Protein AF-0000000068240615 (afdb_homodimer)

Structure (mmCIF, N/CA/C/O backbone):
data_AF-0000000068240615-model_v1
#
loop_
_entity.id
_entity.type
_entity.pdbx_description
1 polymer 'Peptide chain release factor 1'
#
loop_
_atom_site.group_PDB
_atom_site.id
_atom_site.type_symbol
_atom_site.label_atom_id
_atom_site.label_alt_id
_atom_site.label_comp_id
_atom_site.label_asym_id
_atom_site.label_entity_id
_atom_site.label_seq_id
_atom_site.pdbx_PDB_ins_code
_atom_site.Cartn_x
_atom_site.Cartn_y
_atom_site.Cartn_z
_atom_site.occupancy
_atom_site.B_iso_or_equiv
_atom_site.auth_seq_id
_atom_site.auth_comp_id
_atom_site.auth_asym_id
_atom_site.auth_atom_id
_atom_site.pdbx_PDB_model_num
ATOM 1 N N . MET A 1 1 ? 24.297 2.055 2.215 1 38.16 1 MET A N 1
ATOM 2 C CA . MET A 1 1 ? 23.75 2.826 1.107 1 38.16 1 MET A CA 1
ATOM 3 C C . MET A 1 1 ? 22.531 2.119 0.507 1 38.16 1 MET A C 1
ATOM 5 O O . MET A 1 1 ? 21.625 2.77 -0.008 1 38.16 1 MET A O 1
ATOM 9 N N . GLY A 1 2 ? 22.406 0.621 0.452 1 45.41 2 GLY A N 1
ATOM 10 C CA . GLY A 1 2 ? 21.469 -0.348 -0.09 1 45.41 2 GLY A CA 1
ATOM 11 C C . GLY A 1 2 ? 20.125 -0.333 0.613 1 45.41 2 GLY A C 1
ATOM 12 O O . GLY A 1 2 ? 19.078 -0.417 -0.034 1 45.41 2 GLY A O 1
ATOM 13 N N . LYS A 1 3 ? 20.234 -0.311 2.012 1 48.72 3 LYS A N 1
ATOM 14 C CA . LYS A 1 3 ? 19.078 -0.233 2.893 1 48.72 3 LYS A CA 1
ATOM 15 C C . LYS A 1 3 ? 18.312 1.079 2.693 1 48.72 3 LYS A C 1
ATOM 17 O O . LYS A 1 3 ? 17.078 1.097 2.68 1 48.72 3 LYS A O 1
ATOM 22 N N . PHE A 1 4 ? 19.016 2.23 2.525 1 51.53 4 PHE A N 1
ATOM 23 C CA . PHE A 1 4 ? 18.469 3.574 2.377 1 51.53 4 PHE A CA 1
ATOM 24 C C . PHE A 1 4 ? 17.641 3.684 1.104 1 51.53 4 PHE A C 1
ATOM 26 O O . PHE A 1 4 ? 16.688 4.477 1.038 1 51.53 4 PHE A O 1
ATOM 33 N N . MET A 1 5 ? 18.062 2.789 0.232 1 61.59 5 MET A N 1
ATOM 34 C CA . MET A 1 5 ? 17.406 2.879 -1.069 1 61.59 5 MET A CA 1
ATOM 35 C C . MET A 1 5 ? 16.094 2.109 -1.068 1 61.59 5 MET A C 1
ATOM 37 O O . MET A 1 5 ? 15.219 2.352 -1.91 1 61.59 5 MET A O 1
ATOM 41 N N . MET A 1 6 ? 15.906 1.461 0.187 1 80.88 6 MET A N 1
ATOM 42 C CA . MET A 1 6 ? 14.727 0.601 0.183 1 80.88 6 MET A CA 1
ATOM 43 C C . MET A 1 6 ? 13.602 1.215 1.011 1 80.88 6 MET A C 1
ATOM 45 O O . MET A 1 6 ? 12.477 0.706 1.016 1 80.88 6 MET A O 1
ATOM 49 N N . GLU A 1 7 ? 13.969 2.334 1.652 1 91.12 7 GLU A N 1
ATOM 50 C CA . GLU A 1 7 ? 12.914 2.938 2.463 1 91.12 7 GLU A CA 1
ATOM 51 C C . GLU A 1 7 ? 12.5 4.297 1.908 1 91.12 7 GLU A C 1
ATOM 53 O O . GLU A 1 7 ? 13.352 5.121 1.569 1 91.12 7 GLU A O 1
ATOM 58 N N . LYS A 1 8 ? 11.234 4.438 1.735 1 91.62 8 LYS A N 1
ATOM 59 C CA . LYS A 1 8 ? 10.672 5.707 1.267 1 91.62 8 LYS A CA 1
ATOM 60 C C . LYS A 1 8 ? 9.625 6.238 2.238 1 91.62 8 LYS A C 1
ATOM 62 O O . LYS A 1 8 ? 8.773 5.488 2.717 1 91.62 8 LYS A O 1
ATOM 67 N N . PHE A 1 9 ? 9.836 7.52 2.59 1 92.38 9 PHE A N 1
ATOM 68 C CA . PHE A 1 9 ? 8.797 8.203 3.354 1 92.38 9 PHE A CA 1
ATOM 69 C C . PHE A 1 9 ? 7.867 8.977 2.428 1 92.38 9 PHE A C 1
ATOM 71 O O . PHE A 1 9 ? 8.32 9.82 1.652 1 92.38 9 PHE A O 1
ATOM 78 N N . VAL A 1 10 ? 6.562 8.672 2.492 1 94.06 10 VAL A N 1
ATOM 79 C CA . VAL A 1 10 ? 5.574 9.305 1.623 1 94.06 10 VAL A CA 1
ATOM 80 C C . VAL A 1 10 ? 4.457 9.914 2.465 1 94.06 10 VAL A C 1
ATOM 82 O O . VAL A 1 10 ? 4.383 9.68 3.674 1 94.06 10 VAL A O 1
ATOM 85 N N . GLN A 1 11 ? 3.715 10.773 1.857 1 93.5 11 GLN A N 1
ATOM 86 C CA . GLN A 1 11 ? 2.547 11.336 2.525 1 93.5 11 GLN A CA 1
ATOM 87 C C . GLN A 1 11 ? 1.325 10.438 2.354 1 93.5 11 GLN A C 1
ATOM 89 O O . GLN A 1 11 ? 0.569 10.227 3.303 1 93.5 11 GLN A O 1
ATOM 94 N N . THR A 1 12 ? 1.104 9.953 1.135 1 95.19 12 THR A N 1
ATOM 95 C CA . THR A 1 12 ? -0.035 9.102 0.802 1 95.19 12 THR A CA 1
ATOM 96 C C . THR A 1 12 ? 0.109 8.531 -0.606 1 95.19 12 THR A C 1
ATOM 98 O O . THR A 1 12 ? 1.218 8.453 -1.14 1 95.19 12 THR A O 1
ATOM 101 N N . VAL A 1 13 ? -0.996 7.977 -1.11 1 96.25 13 VAL A N 1
ATOM 102 C CA . VAL A 1 13 ? -1.075 7.598 -2.516 1 96.25 13 VAL A CA 1
ATOM 103 C C . VAL A 1 13 ? -1.86 8.648 -3.295 1 96.25 13 VAL A C 1
ATOM 105 O O . VAL A 1 13 ? -2.836 9.211 -2.785 1 96.25 13 VAL A O 1
ATOM 108 N N . SER A 1 14 ? -1.376 8.938 -4.484 1 95 14 SER A N 1
ATOM 109 C CA . SER A 1 14 ? -2.17 9.789 -5.359 1 95 14 SER A CA 1
ATOM 110 C C . SER A 1 14 ? -3.152 8.969 -6.191 1 95 14 SER A C 1
ATOM 112 O O . SER A 1 14 ? -4.199 9.477 -6.605 1 95 14 SER A O 1
ATOM 114 N N . SER A 1 15 ? -2.793 7.727 -6.488 1 95.81 15 SER A N 1
ATOM 115 C CA . SER A 1 15 ? -3.674 6.871 -7.277 1 95.81 15 SER A CA 1
ATOM 116 C C . SER A 1 15 ? -3.35 5.398 -7.066 1 95.81 15 SER A C 1
ATOM 118 O O . SER A 1 15 ? -2.23 5.051 -6.68 1 95.81 15 SER A O 1
ATOM 120 N N . VAL A 1 16 ? -4.402 4.582 -7.262 1 97.19 16 VAL A N 1
ATOM 121 C CA . VAL A 1 16 ? -4.309 3.131 -7.387 1 97.19 16 VAL A CA 1
ATOM 122 C C . VAL A 1 16 ? -4.934 2.684 -8.703 1 97.19 16 VAL A C 1
ATOM 124 O O . VAL A 1 16 ? -6.117 2.926 -8.953 1 97.19 16 VAL A O 1
ATOM 127 N N . ASN A 1 17 ? -4.059 2.102 -9.492 1 96.25 17 ASN A N 1
ATOM 128 C CA . ASN A 1 17 ? -4.531 1.705 -10.82 1 96.25 17 ASN A CA 1
ATOM 129 C C . ASN A 1 17 ? -4.48 0.191 -11 1 96.25 17 ASN A C 1
ATOM 131 O O . ASN A 1 17 ? -3.664 -0.487 -10.375 1 96.25 17 ASN A O 1
ATOM 135 N N . TYR A 1 18 ? -5.395 -0.299 -11.828 1 96.88 18 TYR A N 1
ATOM 136 C CA . TYR A 1 18 ? -5.418 -1.704 -12.219 1 96.88 18 TYR A CA 1
ATOM 137 C C . TYR A 1 18 ? -5.332 -1.852 -13.734 1 96.88 18 TYR A C 1
ATOM 139 O O . TYR A 1 18 ? -6.039 -1.16 -14.469 1 96.88 18 TYR A O 1
ATOM 147 N N . ASN A 1 19 ? -4.414 -2.643 -14.148 1 94.75 19 ASN A N 1
ATOM 148 C CA . ASN A 1 19 ? -4.316 -2.979 -15.562 1 94.75 19 ASN A CA 1
ATOM 149 C C . ASN A 1 19 ? -3.906 -4.434 -15.766 1 94.75 19 ASN A C 1
ATOM 151 O O . ASN A 1 19 ? -2.801 -4.832 -15.398 1 94.75 19 ASN A O 1
ATOM 155 N N . LYS A 1 20 ? -4.777 -5.273 -16.375 1 92.62 20 LYS A N 1
ATOM 156 C CA . LYS A 1 20 ? -4.512 -6.645 -16.812 1 92.62 20 LYS A CA 1
ATOM 157 C C . LYS A 1 20 ? -3.881 -7.461 -15.688 1 92.62 20 LYS A C 1
ATOM 159 O O . LYS A 1 20 ? -2.846 -8.102 -15.883 1 92.62 20 LYS A O 1
ATOM 164 N N . GLY A 1 21 ? -4.441 -7.41 -14.492 1 94.25 21 GLY A N 1
ATOM 165 C CA . GLY A 1 21 ? -4.039 -8.273 -13.391 1 94.25 21 GLY A CA 1
ATOM 166 C C . GLY A 1 21 ? -2.982 -7.648 -12.5 1 94.25 21 GLY A C 1
ATOM 167 O O . GLY A 1 21 ? -2.52 -8.273 -11.547 1 94.25 21 GLY A O 1
ATOM 168 N N . VAL A 1 22 ? -2.559 -6.395 -12.844 1 95.81 22 VAL A N 1
ATOM 169 C CA . VAL A 1 22 ? -1.519 -5.73 -12.062 1 95.81 22 VAL A CA 1
ATOM 170 C C . VAL A 1 22 ? -2.072 -4.445 -11.453 1 95.81 22 VAL A C 1
ATOM 172 O O . VAL A 1 22 ? -2.705 -3.643 -12.141 1 95.81 22 VAL A O 1
ATOM 175 N N . PHE A 1 23 ? -1.829 -4.27 -10.117 1 97.19 23 PHE A N 1
ATOM 176 C CA . PHE A 1 23 ? -2.141 -3.02 -9.438 1 97.19 23 PHE A CA 1
ATOM 177 C C . PHE A 1 23 ? -0.897 -2.148 -9.305 1 97.19 23 PHE A C 1
ATOM 179 O O . PHE A 1 23 ? 0.195 -2.652 -9.039 1 97.19 23 PHE A O 1
ATOM 186 N N . SER A 1 24 ? -1.068 -0.888 -9.484 1 97.81 24 SER A N 1
ATOM 187 C CA . SER A 1 24 ? 0 0.091 -9.312 1 97.81 24 SER A CA 1
ATOM 188 C C . SER A 1 24 ? -0.38 1.147 -8.281 1 97.81 24 SER A C 1
ATOM 190 O O . SER A 1 24 ? -1.43 1.784 -8.391 1 97.81 24 SER A O 1
ATOM 192 N N . LEU A 1 25 ? 0.417 1.231 -7.234 1 98.12 25 LEU A N 1
ATOM 193 C CA . LEU A 1 25 ? 0.258 2.262 -6.215 1 98.12 25 LEU A CA 1
ATOM 194 C C . LEU A 1 25 ? 1.215 3.422 -6.461 1 98.12 25 LEU A C 1
ATOM 196 O O . LEU A 1 25 ? 2.426 3.221 -6.578 1 98.12 25 LEU A O 1
ATOM 200 N N . TYR A 1 26 ? 0.706 4.617 -6.602 1 96.62 26 TYR A N 1
ATOM 201 C CA . TYR A 1 26 ? 1.501 5.816 -6.824 1 96.62 26 TYR A CA 1
ATOM 202 C C . TYR A 1 26 ? 1.648 6.621 -5.535 1 96.62 26 TYR A C 1
ATOM 204 O O . TYR A 1 26 ? 0.761 7.398 -5.176 1 96.62 26 TYR A O 1
ATOM 212 N N . PHE A 1 27 ? 2.812 6.418 -4.883 1 96 27 PHE A N 1
ATOM 213 C CA . PHE A 1 27 ? 3.062 7.07 -3.605 1 96 27 PHE A CA 1
ATOM 214 C C . PHE A 1 27 ? 3.643 8.469 -3.814 1 96 27 PHE A C 1
ATOM 216 O O . PHE A 1 27 ? 4.59 8.641 -4.586 1 96 27 PHE A O 1
ATOM 223 N N . VAL A 1 28 ? 3.043 9.43 -3.057 1 94.25 28 VAL A N 1
ATOM 224 C CA . VAL A 1 28 ? 3.449 10.82 -3.227 1 94.25 28 VAL A CA 1
ATOM 225 C C . VAL A 1 28 ? 3.811 11.422 -1.871 1 94.25 28 VAL A C 1
ATOM 227 O O . VAL A 1 28 ? 3.355 10.945 -0.831 1 94.25 28 VAL A O 1
ATOM 230 N N . GLY A 1 29 ? 4.695 12.32 -1.848 1 92.12 29 GLY A N 1
ATOM 231 C CA . GLY A 1 29 ? 5.094 13.055 -0.654 1 92.12 29 GLY A CA 1
ATOM 232 C C . GLY A 1 29 ? 5.793 14.359 -0.961 1 92.12 29 GLY A C 1
ATOM 233 O O . GLY A 1 29 ? 5.941 14.734 -2.127 1 92.12 29 GLY A O 1
ATOM 234 N N . GLN A 1 30 ? 6.016 15.062 0.128 1 81.88 30 GLN A N 1
ATOM 235 C CA . GLN A 1 30 ? 6.656 16.375 -0.014 1 81.88 30 GLN A CA 1
ATOM 236 C C . GLN A 1 30 ? 8.117 16.219 -0.446 1 81.88 30 GLN A C 1
ATOM 238 O O . GLN A 1 30 ? 8.734 15.188 -0.203 1 81.88 30 GLN A O 1
ATOM 243 N N . ASP A 1 31 ? 8.453 17.219 -1.304 1 72.94 31 ASP A N 1
ATOM 244 C CA . ASP A 1 31 ? 9.859 17.25 -1.706 1 72.94 31 ASP A CA 1
ATOM 245 C C . ASP A 1 31 ? 10.773 17.359 -0.49 1 72.94 31 ASP A C 1
ATOM 247 O O . ASP A 1 31 ? 10.516 18.141 0.427 1 72.94 31 ASP A O 1
ATOM 251 N N . GLN A 1 32 ? 11.625 16.375 -0.355 1 64.44 32 GLN A N 1
ATOM 252 C CA . GLN A 1 32 ? 12.57 16.375 0.754 1 64.44 32 GLN A CA 1
ATOM 253 C C . GLN A 1 32 ? 13.258 17.719 0.901 1 64.44 32 GLN A C 1
ATOM 255 O O . GLN A 1 32 ? 13.531 18.172 2.018 1 64.44 32 GLN A O 1
ATOM 260 N N . LYS A 1 33 ? 13.562 18.234 -0.254 1 62.62 33 LYS A N 1
ATOM 261 C CA . LYS A 1 33 ? 14.258 19.516 -0.187 1 62.62 33 LYS A CA 1
ATOM 262 C C . LYS A 1 33 ? 13.383 20.578 0.482 1 62.62 33 LYS A C 1
ATOM 264 O O . LYS A 1 33 ? 13.875 21.375 1.272 1 62.62 33 LYS A O 1
ATOM 269 N N . ASN A 1 34 ? 12.086 20.453 0.184 1 62.84 34 ASN A N 1
ATOM 270 C CA . ASN A 1 34 ? 11.195 21.422 0.799 1 62.84 34 ASN A CA 1
ATOM 271 C C . ASN A 1 34 ? 10.945 21.109 2.27 1 62.84 34 ASN A C 1
ATOM 273 O O . ASN A 1 34 ? 10.836 22.016 3.096 1 62.84 34 ASN A O 1
ATOM 277 N N . MET A 1 35 ? 10.977 19.828 2.561 1 60.78 35 MET A N 1
ATOM 278 C CA . MET A 1 35 ? 10.797 19.438 3.955 1 60.78 35 MET A CA 1
ATOM 279 C C . MET A 1 35 ? 11.977 19.891 4.805 1 60.78 35 MET A C 1
ATOM 281 O O . MET A 1 35 ? 11.797 20.344 5.938 1 60.78 35 MET A O 1
ATOM 285 N N . ALA A 1 36 ? 13.078 19.781 4.199 1 58.69 36 ALA A N 1
ATOM 286 C CA . ALA A 1 36 ? 14.297 20.203 4.895 1 58.69 36 ALA A CA 1
ATOM 287 C C . ALA A 1 36 ? 14.281 21.688 5.176 1 58.69 36 ALA A C 1
ATOM 289 O O . ALA A 1 36 ? 14.898 22.156 6.141 1 58.69 36 ALA A O 1
ATOM 290 N N . HIS A 1 37 ? 13.594 22.312 4.32 1 60.47 37 HIS A N 1
ATOM 291 C CA . HIS A 1 37 ? 13.57 23.75 4.52 1 60.47 37 HIS A CA 1
ATOM 292 C C . HIS A 1 37 ? 12.328 24.188 5.285 1 60.47 37 HIS A C 1
ATOM 294 O O . HIS A 1 37 ? 12.047 25.375 5.402 1 60.47 37 HIS A O 1
ATOM 300 N N . GLY A 1 38 ? 11.656 23.156 5.773 1 56.62 38 GLY A N 1
ATOM 301 C CA . GLY A 1 38 ? 10.5 23.469 6.598 1 56.62 38 GLY A CA 1
ATOM 302 C C . GLY A 1 38 ? 9.266 23.828 5.789 1 56.62 38 GLY A C 1
ATOM 303 O O . GLY A 1 38 ? 8.352 24.469 6.301 1 56.62 38 GLY A O 1
ATOM 304 N N . VAL A 1 39 ? 9.445 23.75 4.512 1 54.81 39 VAL A N 1
ATOM 305 C CA . VAL A 1 39 ? 8.297 24.094 3.674 1 54.81 39 VAL A CA 1
ATOM 306 C C . VAL A 1 39 ? 7.371 22.891 3.555 1 54.81 39 VAL A C 1
ATOM 308 O O . VAL A 1 39 ? 7.766 21.844 3.031 1 54.81 39 VAL A O 1
ATOM 311 N N . MET A 1 40 ? 6.52 22.75 4.453 1 51.22 40 MET A N 1
ATOM 312 C CA . MET A 1 40 ? 5.496 21.703 4.363 1 51.22 40 MET A CA 1
ATOM 313 C C . MET A 1 40 ? 4.57 21.953 3.18 1 51.22 40 MET A C 1
ATOM 315 O O . MET A 1 40 ? 4.254 23.109 2.867 1 51.22 40 MET A O 1
ATOM 319 N N . ALA A 1 41 ? 4.547 21.047 2.291 1 53.81 41 ALA A N 1
ATOM 320 C CA . ALA A 1 41 ? 3.662 21.219 1.142 1 53.81 41 ALA A CA 1
ATOM 321 C C . ALA A 1 41 ? 2.312 21.781 1.572 1 53.81 41 ALA A C 1
ATOM 323 O O . ALA A 1 41 ? 1.726 21.328 2.557 1 53.81 41 ALA A O 1
ATOM 324 N N . GLU A 1 42 ? 2.109 22.984 1.19 1 52.84 42 GLU A N 1
ATOM 325 C CA . GLU A 1 42 ? 0.887 23.703 1.518 1 52.84 42 GLU A CA 1
ATOM 326 C C . GLU A 1 42 ? -0.33 23.062 0.857 1 52.84 42 GLU A C 1
ATOM 328 O O . GLU A 1 42 ? -1.459 23.25 1.318 1 52.84 42 GLU A O 1
ATOM 333 N N . SER A 1 43 ? 0.019 22.406 -0.334 1 56.25 43 SER A N 1
ATOM 334 C CA . SER A 1 43 ? -1.137 21.875 -1.049 1 56.25 43 SER A CA 1
ATOM 335 C C . SER A 1 43 ? -0.819 20.516 -1.686 1 56.25 43 SER A C 1
ATOM 337 O O . SER A 1 43 ? 0.348 20.203 -1.924 1 56.25 43 SER A O 1
ATOM 339 N N . ASP A 1 44 ? -1.678 19.625 -1.623 1 59.44 44 ASP A N 1
ATOM 340 C CA . ASP A 1 44 ? -1.595 18.328 -2.287 1 59.44 44 ASP A CA 1
ATOM 341 C C . ASP A 1 44 ? -0.996 18.469 -3.686 1 59.44 44 ASP A C 1
ATOM 343 O O . ASP A 1 44 ? -0.418 17.516 -4.215 1 59.44 44 ASP A O 1
ATOM 347 N N . ASN A 1 45 ? -1.202 19.75 -4.105 1 63.22 45 ASN A N 1
ATOM 348 C CA . ASN A 1 45 ? -0.706 20.016 -5.453 1 63.22 45 ASN A CA 1
ATOM 349 C C . ASN A 1 45 ? 0.819 20.031 -5.496 1 63.22 45 ASN A C 1
ATOM 351 O O . ASN A 1 45 ? 1.415 19.922 -6.57 1 63.22 45 ASN A O 1
ATOM 355 N N . ASP A 1 46 ? 1.29 20.016 -4.32 1 75.12 46 ASP A N 1
ATOM 356 C CA . ASP A 1 46 ? 2.744 20.141 -4.289 1 75.12 46 ASP A CA 1
ATOM 357 C C . ASP A 1 46 ? 3.404 18.797 -3.975 1 75.12 46 ASP A C 1
ATOM 359 O O . ASP A 1 46 ? 4.613 18.734 -3.746 1 75.12 46 ASP A O 1
ATOM 363 N N . LEU A 1 47 ? 2.598 17.812 -4.113 1 84.94 47 LEU A N 1
ATOM 364 C CA . LEU A 1 47 ? 3.205 16.516 -3.812 1 84.94 47 LEU A CA 1
ATOM 365 C C . LEU A 1 47 ? 3.887 15.945 -5.047 1 84.94 47 LEU A C 1
ATOM 367 O O . LEU A 1 47 ? 3.42 16.141 -6.172 1 84.94 47 LEU A O 1
ATOM 371 N N . GLU A 1 48 ? 4.984 15.414 -4.781 1 89.19 48 GLU A N 1
ATOM 372 C CA . GLU A 1 48 ? 5.723 14.797 -5.875 1 89.19 48 GLU A CA 1
ATOM 373 C C . GLU A 1 48 ? 5.688 13.273 -5.77 1 89.19 48 GLU A C 1
ATOM 375 O O . GLU A 1 48 ? 5.566 12.727 -4.676 1 89.19 48 GLU A O 1
ATOM 380 N N . LEU A 1 49 ? 5.746 12.672 -6.973 1 92 49 LEU A N 1
ATOM 381 C CA . LEU A 1 49 ? 5.828 11.211 -7.023 1 92 49 LEU A CA 1
ATOM 382 C C . LEU A 1 49 ? 7.125 10.719 -6.387 1 92 49 LEU A C 1
ATOM 384 O O . LEU A 1 49 ? 8.211 11.172 -6.754 1 92 49 LEU A O 1
ATOM 388 N N . LYS A 1 50 ? 6.973 9.781 -5.395 1 91.94 50 LYS A N 1
ATOM 389 C CA . LYS A 1 50 ? 8.141 9.281 -4.672 1 91.94 50 LYS A CA 1
ATOM 390 C C . LYS A 1 50 ? 8.438 7.828 -5.035 1 91.94 50 LYS A C 1
ATOM 392 O O . LYS A 1 50 ? 9.594 7.41 -5.035 1 91.94 50 LYS A O 1
ATOM 397 N N . GLN A 1 51 ? 7.344 7.156 -5.266 1 93.75 51 GLN A N 1
ATOM 398 C CA . GLN A 1 51 ? 7.488 5.719 -5.484 1 93.75 51 GLN A CA 1
ATOM 399 C C . GLN A 1 51 ? 6.273 5.148 -6.211 1 93.75 51 GLN A C 1
ATOM 401 O O . GLN A 1 51 ? 5.137 5.512 -5.91 1 93.75 51 GLN A O 1
ATOM 406 N N . VAL A 1 52 ? 6.535 4.297 -7.199 1 96 52 VAL A N 1
ATOM 407 C CA . VAL A 1 52 ? 5.484 3.486 -7.805 1 96 52 VAL A CA 1
ATOM 408 C C . VAL A 1 52 ? 5.734 2.01 -7.512 1 96 52 VAL A C 1
ATOM 410 O O . VAL A 1 52 ? 6.836 1.505 -7.742 1 96 52 VAL A O 1
ATOM 413 N N . VAL A 1 53 ? 4.719 1.342 -6.902 1 96.69 53 VAL A N 1
ATOM 414 C CA . VAL A 1 53 ? 4.828 -0.084 -6.613 1 96.69 53 VAL A CA 1
ATOM 415 C C . VAL A 1 53 ? 3.82 -0.863 -7.453 1 96.69 53 VAL A C 1
ATOM 417 O O . VAL A 1 53 ? 2.623 -0.568 -7.426 1 96.69 53 VAL A O 1
ATOM 420 N N . HIS A 1 54 ? 4.312 -1.771 -8.258 1 96.5 54 HIS A N 1
ATOM 421 C CA . HIS A 1 54 ? 3.486 -2.676 -9.047 1 96.5 54 HIS A CA 1
ATOM 422 C C . HIS A 1 54 ? 3.393 -4.051 -8.398 1 96.5 54 HIS A C 1
ATOM 424 O O . HIS A 1 54 ? 4.406 -4.617 -7.984 1 96.5 54 HIS A O 1
ATOM 430 N N . MET A 1 55 ? 2.162 -4.543 -8.297 1 96 55 MET A N 1
ATOM 431 C CA . MET A 1 55 ? 1.922 -5.836 -7.668 1 96 55 MET A CA 1
ATOM 432 C C . MET A 1 55 ? 0.849 -6.617 -8.414 1 96 55 MET A C 1
ATOM 434 O O . MET A 1 55 ? -0.156 -6.047 -8.844 1 96 55 MET A O 1
ATOM 438 N N . PRO A 1 56 ? 1.025 -7.996 -8.57 1 94.56 56 PRO A N 1
ATOM 439 C CA . PRO A 1 56 ? -0.082 -8.781 -9.125 1 94.56 56 PRO A CA 1
ATOM 440 C C . PRO A 1 56 ? -1.34 -8.719 -8.258 1 94.56 56 PRO A C 1
ATOM 442 O O . PRO A 1 56 ? -1.254 -8.461 -7.059 1 94.56 56 PRO A O 1
ATOM 445 N N . ALA A 1 57 ? -2.418 -8.992 -8.859 1 94.62 57 ALA A N 1
ATOM 446 C CA . ALA A 1 57 ? -3.715 -8.93 -8.195 1 94.62 57 ALA A CA 1
ATOM 447 C C . ALA A 1 57 ? -3.734 -9.805 -6.945 1 94.62 57 ALA A C 1
ATOM 449 O O . ALA A 1 57 ? -4.273 -9.414 -5.91 1 94.62 57 ALA A O 1
ATOM 450 N N . SER A 1 58 ? -3.158 -10.938 -7.105 1 93.62 58 SER A N 1
ATOM 451 C CA . SER A 1 58 ? -3.148 -11.844 -5.961 1 93.62 58 SER A CA 1
ATOM 452 C C . SER A 1 58 ? -2.391 -11.242 -4.781 1 93.62 58 SER A C 1
ATOM 454 O O . SER A 1 58 ? -2.844 -11.32 -3.639 1 93.62 58 SER A O 1
ATOM 456 N N . GLY A 1 59 ? -1.257 -10.672 -5.141 1 94.75 59 GLY A N 1
ATOM 457 C CA . GLY A 1 59 ? -0.489 -10.016 -4.094 1 94.75 59 GLY A CA 1
ATOM 458 C C . GLY A 1 59 ? -1.21 -8.828 -3.48 1 94.75 59 GLY A C 1
ATOM 459 O O . GLY A 1 59 ? -1.17 -8.633 -2.264 1 94.75 59 GLY A O 1
ATOM 460 N N . PHE A 1 60 ? -1.861 -8.078 -4.277 1 95.94 60 PHE A N 1
ATOM 461 C CA . PHE A 1 60 ? -2.602 -6.898 -3.84 1 95.94 60 PHE A CA 1
ATOM 462 C C . PHE A 1 60 ? -3.758 -7.293 -2.928 1 95.94 60 PHE A C 1
ATOM 464 O O . PHE A 1 60 ? -3.967 -6.68 -1.881 1 95.94 60 PHE A O 1
ATOM 471 N N . MET A 1 61 ? -4.488 -8.297 -3.311 1 95.62 61 MET A N 1
ATOM 472 C CA . MET A 1 61 ? -5.621 -8.742 -2.502 1 95.62 61 MET A CA 1
ATOM 473 C C . MET A 1 61 ? -5.156 -9.273 -1.153 1 95.62 61 MET A C 1
ATOM 475 O O . MET A 1 61 ? -5.84 -9.109 -0.143 1 95.62 61 ME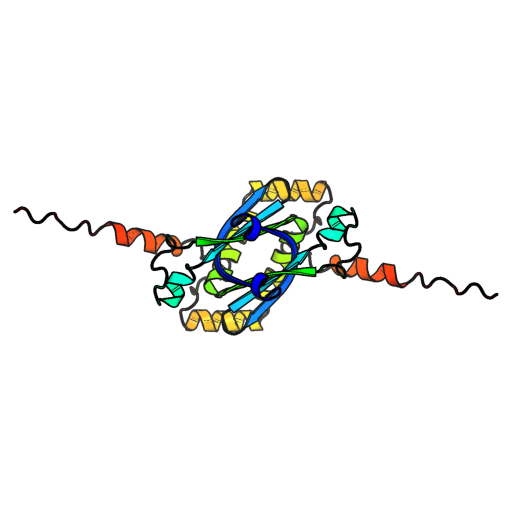T A O 1
ATOM 479 N N . TYR A 1 62 ? -3.957 -9.93 -1.163 1 93.94 62 TYR A N 1
ATOM 480 C CA . TYR A 1 62 ? -3.375 -10.359 0.105 1 93.94 62 TYR A CA 1
ATOM 481 C C . TYR A 1 62 ? -3.076 -9.156 0.999 1 93.94 62 TYR A C 1
ATOM 483 O O . TYR A 1 62 ? -3.369 -9.18 2.195 1 93.94 62 TYR A O 1
ATOM 491 N N . MET A 1 63 ? -2.523 -8.125 0.455 1 97 63 MET A N 1
ATOM 492 C CA . MET A 1 63 ? -2.244 -6.906 1.207 1 97 63 MET A CA 1
ATOM 493 C C . MET A 1 63 ? -3.529 -6.312 1.777 1 97 63 MET A C 1
ATOM 495 O O . MET A 1 63 ? -3.572 -5.918 2.945 1 97 63 MET A O 1
ATOM 499 N N . VAL A 1 64 ? -4.559 -6.254 0.948 1 96.88 64 VAL A N 1
ATOM 500 C CA . VAL A 1 64 ? -5.848 -5.711 1.373 1 96.88 64 VAL A CA 1
ATOM 501 C C . VAL A 1 64 ? -6.375 -6.508 2.564 1 96.88 64 VAL A C 1
ATOM 503 O O . VAL A 1 64 ? -6.848 -5.93 3.545 1 96.88 64 VAL A O 1
ATOM 506 N N . SER A 1 65 ? -6.207 -7.789 2.504 1 94.94 65 SER A N 1
ATOM 507 C CA . SER A 1 65 ? -6.656 -8.641 3.602 1 94.94 65 SER A CA 1
ATOM 508 C C . SER A 1 65 ? -5.855 -8.375 4.871 1 94.94 65 SER A C 1
ATOM 510 O O . SER A 1 65 ? -6.418 -8.328 5.969 1 94.94 65 SER A O 1
ATOM 512 N N . MET A 1 66 ? -4.578 -8.195 4.711 1 95.62 66 MET A N 1
ATOM 513 C CA . MET A 1 66 ? -3.713 -7.906 5.852 1 95.62 66 MET A CA 1
ATOM 514 C C . MET A 1 66 ? -4.09 -6.578 6.5 1 95.62 66 MET A C 1
ATOM 516 O O . MET A 1 66 ? -4.176 -6.484 7.727 1 95.62 66 MET A O 1
ATOM 520 N N . ILE A 1 67 ? -4.387 -5.625 5.691 1 97.31 67 ILE A N 1
ATOM 521 C CA . ILE A 1 67 ? -4.777 -4.305 6.176 1 97.31 67 ILE A CA 1
ATOM 522 C C . ILE A 1 67 ? -6.117 -4.395 6.895 1 97.31 67 ILE A C 1
ATOM 524 O O . ILE A 1 67 ? -6.285 -3.842 7.988 1 97.31 67 ILE A O 1
ATOM 528 N N . LYS A 1 68 ? -7.039 -5.035 6.289 1 95.44 68 LYS A N 1
ATOM 529 C CA . LYS A 1 68 ? -8.352 -5.203 6.902 1 95.44 68 LYS A CA 1
ATOM 530 C C . LYS A 1 68 ? -8.234 -5.844 8.281 1 95.44 68 LYS A C 1
ATOM 532 O O . LYS A 1 68 ? -8.812 -5.344 9.25 1 95.44 68 LYS A O 1
ATOM 537 N N . ASN A 1 69 ? -7.477 -6.91 8.359 1 94.25 69 ASN A N 1
ATOM 538 C CA . ASN A 1 69 ? -7.297 -7.598 9.633 1 94.25 69 ASN A CA 1
ATOM 539 C C . ASN A 1 69 ? -6.652 -6.688 10.672 1 94.25 69 ASN A C 1
ATOM 541 O O . ASN A 1 69 ? -7.051 -6.695 11.836 1 94.25 69 ASN A O 1
ATOM 545 N N . MET A 1 70 ? -5.637 -5.965 10.227 1 96 70 MET A N 1
ATOM 546 C CA . MET A 1 70 ? -4.953 -5.051 11.133 1 96 70 MET A CA 1
ATOM 547 C C . MET A 1 70 ? -5.914 -3.992 11.664 1 96 70 MET A C 1
ATOM 549 O O . MET A 1 70 ? -5.922 -3.697 12.859 1 96 70 MET A O 1
ATOM 553 N N . LEU A 1 71 ? -6.797 -3.488 10.867 1 94.44 71 LEU A N 1
ATOM 554 C CA . LEU A 1 71 ? -7.684 -2.391 11.234 1 94.44 71 LEU A CA 1
ATOM 555 C C . LEU A 1 71 ? -8.852 -2.895 12.07 1 94.44 71 LEU A C 1
ATOM 557 O O . LEU A 1 71 ? -9.492 -2.117 12.789 1 94.44 71 LEU A O 1
ATOM 561 N N . GLU A 1 72 ? -9.094 -4.113 11.992 1 94.5 72 GLU A N 1
ATOM 562 C CA . GLU A 1 72 ? -10.188 -4.711 12.766 1 94.5 72 GLU A CA 1
ATOM 563 C C . GLU A 1 72 ? -9.703 -5.16 14.141 1 94.5 72 GLU A C 1
ATOM 565 O O . GLU A 1 72 ? -10.516 -5.57 14.977 1 94.5 72 GLU A O 1
ATOM 570 N N . ASP A 1 73 ? -8.375 -5.117 14.336 1 95.75 73 ASP A N 1
ATOM 571 C CA . ASP A 1 73 ? -7.828 -5.406 15.656 1 95.75 73 ASP A CA 1
ATOM 572 C C . ASP A 1 73 ? -8.289 -4.371 16.688 1 95.75 73 ASP A C 1
ATOM 574 O O . ASP A 1 73 ? -8.156 -3.166 16.453 1 95.75 73 ASP A O 1
ATOM 578 N N . PRO A 1 74 ? -8.828 -4.797 17.891 1 94.25 74 PRO A N 1
ATOM 579 C CA . PRO A 1 74 ? -9.312 -3.848 18.906 1 94.25 74 PRO A CA 1
ATOM 580 C C . PRO A 1 74 ? -8.234 -2.859 19.344 1 94.25 74 PRO A C 1
ATOM 582 O O . PRO A 1 74 ? -8.547 -1.712 19.688 1 94.25 74 PRO A O 1
ATOM 585 N N . ARG A 1 75 ? -7.039 -3.311 19.422 1 96.06 75 ARG A N 1
ATOM 586 C CA . ARG A 1 75 ? -5.945 -2.418 19.812 1 96.06 75 ARG A CA 1
ATOM 587 C C . ARG A 1 75 ? -5.77 -1.304 18.781 1 96.06 75 ARG A C 1
ATOM 589 O O . ARG A 1 75 ? -5.5 -0.157 19.141 1 96.06 75 ARG A O 1
ATOM 596 N N . MET A 1 76 ? -5.852 -1.667 17.516 1 94.94 76 MET A N 1
ATOM 597 C CA . MET A 1 76 ? -5.758 -0.68 16.438 1 94.94 76 MET A CA 1
ATOM 598 C C . MET A 1 76 ? -6.949 0.268 16.469 1 94.94 76 MET A C 1
ATOM 600 O O . MET A 1 76 ? -6.801 1.468 16.219 1 94.94 76 MET A O 1
ATOM 604 N N . GLU A 1 77 ? -8.078 -0.248 16.734 1 92.44 77 GLU A N 1
ATOM 605 C CA . GLU A 1 77 ? -9.266 0.586 16.891 1 92.44 77 GLU A CA 1
ATOM 606 C C . GLU A 1 77 ? -9.07 1.639 17.969 1 92.44 77 GLU A C 1
ATOM 608 O O . GLU A 1 77 ? -9.438 2.803 17.797 1 92.44 77 GLU A O 1
ATOM 613 N N . ALA A 1 78 ? -8.547 1.212 19.062 1 93.56 78 ALA A N 1
ATOM 614 C CA . ALA A 1 78 ? -8.289 2.131 20.172 1 93.56 78 ALA A CA 1
ATOM 615 C C . ALA A 1 78 ? -7.301 3.217 19.766 1 93.56 78 ALA A C 1
ATOM 617 O O . ALA A 1 78 ? -7.48 4.387 20.109 1 93.56 78 ALA A O 1
ATOM 618 N N . GLU A 1 79 ? -6.258 2.783 19.094 1 93.88 79 GLU A N 1
ATOM 619 C CA . GLU A 1 79 ? -5.273 3.746 18.609 1 93.88 79 GLU A CA 1
ATOM 620 C C . GLU A 1 79 ? -5.906 4.758 17.656 1 93.88 79 GLU A C 1
ATOM 622 O O . GLU A 1 79 ? -5.637 5.957 17.766 1 93.88 79 GLU A O 1
ATOM 627 N N . PHE A 1 80 ? -6.719 4.352 16.766 1 92 80 PHE A N 1
ATOM 628 C CA . PHE A 1 80 ? -7.387 5.238 15.82 1 92 80 PHE A CA 1
ATOM 629 C C . PHE A 1 80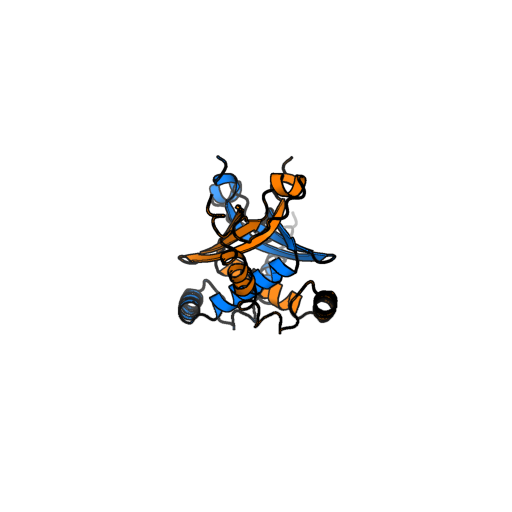 ? -8.297 6.223 16.547 1 92 80 PHE A C 1
ATOM 631 O O . PHE A 1 80 ? -8.359 7.398 16.188 1 92 80 PHE A O 1
ATOM 638 N N . ASN A 1 81 ? -8.953 5.746 17.5 1 92.31 81 ASN A N 1
ATOM 639 C CA . ASN A 1 81 ? -9.789 6.629 18.312 1 92.31 81 ASN A CA 1
ATOM 640 C C . ASN A 1 81 ? -8.969 7.738 18.953 1 92.31 81 ASN A C 1
ATOM 642 O O . ASN A 1 81 ? -9.414 8.883 19.031 1 92.31 81 ASN A O 1
ATOM 646 N N . LYS A 1 82 ? -7.789 7.344 19.438 1 93.75 82 LYS A N 1
ATOM 647 C CA . LYS A 1 82 ? -6.891 8.344 20 1 93.75 82 LYS A CA 1
ATOM 648 C C . LYS A 1 82 ? -6.469 9.367 18.953 1 93.75 82 LYS A C 1
ATOM 650 O O . LYS A 1 82 ? -6.414 10.562 19.234 1 93.75 82 LYS A O 1
ATOM 655 N N . LEU A 1 83 ? -6.207 8.875 17.797 1 93.94 83 LEU A N 1
ATOM 656 C CA . LEU A 1 83 ? -5.785 9.766 16.719 1 93.94 83 LEU A CA 1
ATOM 657 C C . LEU A 1 83 ? -6.926 10.68 16.297 1 93.94 83 LEU A C 1
ATOM 659 O O . LEU A 1 83 ? -6.703 11.859 16 1 93.94 83 LEU A O 1
ATOM 663 N N . VAL A 1 84 ? -8.094 10.203 16.281 1 90.44 84 VAL A N 1
ATOM 664 C CA . VAL A 1 84 ? -9.273 11 15.977 1 90.44 84 VAL A CA 1
ATOM 665 C C . VAL A 1 84 ? -9.484 12.062 17.062 1 90.44 84 VAL A C 1
ATOM 667 O O . VAL A 1 84 ? -9.695 13.234 16.75 1 90.44 84 VAL A O 1
ATOM 670 N N . ALA A 1 85 ? -9.383 11.609 18.219 1 91.44 85 ALA A N 1
ATOM 671 C CA . ALA A 1 85 ? -9.594 12.516 19.359 1 91.44 85 ALA A CA 1
ATOM 672 C C . ALA A 1 85 ? -8.562 13.641 19.344 1 91.44 85 ALA A C 1
ATOM 674 O O . ALA A 1 85 ? -8.875 14.773 19.719 1 91.44 85 ALA A O 1
ATOM 675 N N . ALA A 1 86 ? -7.375 13.359 18.875 1 91.88 86 ALA A N 1
ATOM 676 C CA . ALA A 1 86 ? -6.293 14.344 18.844 1 91.88 86 ALA A CA 1
ATOM 677 C C . ALA A 1 86 ? -6.383 15.219 17.594 1 91.88 86 ALA A C 1
ATOM 679 O O . ALA A 1 86 ? -5.613 16.172 17.438 1 91.88 86 ALA A O 1
ATOM 680 N N . GLY A 1 87 ? -7.285 14.812 16.625 1 89.69 87 GLY A N 1
ATOM 681 C CA . GLY A 1 87 ? -7.504 15.617 15.438 1 89.69 87 GLY A CA 1
ATOM 682 C C . GLY A 1 87 ? -6.609 15.219 14.281 1 89.69 87 GLY A C 1
ATOM 683 O O . GLY A 1 87 ? -6.5 15.953 13.297 1 89.69 87 GLY A O 1
ATOM 684 N N . PHE A 1 88 ? -5.957 14.109 14.383 1 88.06 88 PHE A N 1
ATOM 685 C CA . PHE A 1 88 ? -5.047 13.664 13.328 1 88.06 88 PHE A CA 1
ATOM 686 C C . PHE A 1 88 ? -5.801 12.914 12.242 1 88.06 88 PHE A C 1
ATOM 688 O O . PHE A 1 88 ? -5.32 12.805 11.109 1 88.06 88 PHE A O 1
ATOM 695 N N . LEU A 1 89 ? -6.957 12.367 12.664 1 89.94 89 LEU A N 1
ATOM 696 C CA . LEU A 1 89 ? -7.805 11.648 11.719 1 89.94 89 LEU A CA 1
ATOM 697 C C . LEU A 1 89 ? -9.242 12.141 11.797 1 89.94 89 LEU A C 1
ATOM 699 O O . LEU A 1 89 ? -9.711 12.547 12.867 1 89.94 89 LEU A O 1
ATOM 703 N N . PRO A 1 90 ? -9.977 12.211 10.68 1 83.56 90 PRO 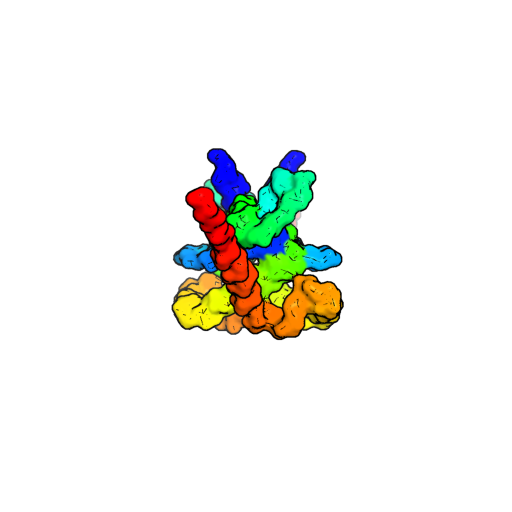A N 1
ATOM 704 C CA . PRO A 1 90 ? -11.398 12.555 10.742 1 83.56 90 PRO A CA 1
ATOM 705 C C . PRO A 1 90 ? -12.219 11.516 11.508 1 83.56 90 PRO A C 1
ATOM 707 O O . PRO A 1 90 ? -11.867 10.328 11.523 1 83.56 90 PRO A O 1
ATOM 710 N N . ALA A 1 91 ? -13.242 11.891 12.375 1 70.56 91 ALA A N 1
ATOM 711 C CA . ALA A 1 91 ? -14.062 11.055 13.242 1 70.56 91 ALA A CA 1
ATOM 712 C C . ALA A 1 91 ? -14.812 9.992 12.43 1 70.56 91 ALA A C 1
ATOM 714 O O . ALA A 1 91 ? -15.336 9.031 12.992 1 70.56 91 ALA A O 1
ATOM 715 N N . GLY A 1 92 ? -15.164 10.211 11.18 1 56.91 92 GLY A N 1
ATOM 716 C CA . GLY A 1 92 ? -16.062 9.273 10.516 1 56.91 92 GLY A CA 1
ATOM 717 C C . GLY A 1 92 ? -15.492 7.867 10.438 1 56.91 92 GLY A C 1
ATOM 718 O O . GLY A 1 92 ? -14.312 7.648 10.742 1 56.91 92 GLY A O 1
ATOM 719 N N . ASP A 1 93 ? -16.359 6.918 10.281 1 50.47 93 ASP A N 1
ATOM 720 C CA . ASP A 1 93 ? -16.016 5.508 10.094 1 50.47 93 ASP A CA 1
ATOM 721 C C . ASP A 1 93 ? -14.812 5.348 9.172 1 50.47 93 ASP A C 1
ATOM 723 O O . ASP A 1 93 ? -14.797 5.887 8.062 1 50.47 93 ASP A O 1
ATOM 727 N N . ALA A 1 94 ? -13.578 5.293 9.648 1 45.28 94 ALA A N 1
ATOM 728 C CA . ALA A 1 94 ? -12.375 5.156 8.836 1 45.28 94 ALA A CA 1
ATOM 729 C C . ALA A 1 94 ? -12.711 4.637 7.441 1 45.28 94 ALA A C 1
ATOM 731 O O . ALA A 1 94 ? -11.961 4.867 6.488 1 45.28 94 ALA A O 1
ATOM 732 N N . THR A 1 95 ? -13.398 3.545 7.207 1 41.53 95 THR A N 1
ATOM 733 C CA . THR A 1 95 ? -13.617 3.004 5.871 1 41.53 95 THR A CA 1
ATOM 734 C C . THR A 1 95 ? -14.391 3.992 5.004 1 41.53 95 THR A C 1
ATOM 736 O O . THR A 1 95 ? -14.375 3.895 3.775 1 41.53 95 THR A O 1
ATOM 739 N N . ALA A 1 96 ? -15.438 4.727 5.492 1 36.66 96 ALA A N 1
ATOM 740 C CA . ALA A 1 96 ? -16.453 5.391 4.676 1 36.66 96 ALA A CA 1
ATOM 741 C C . ALA A 1 96 ? -15.938 6.738 4.164 1 36.66 96 ALA A C 1
ATOM 743 O O . ALA A 1 96 ? -16.219 7.121 3.025 1 36.66 96 ALA A O 1
ATOM 744 N N . ASN A 1 97 ? -15.57 7.746 4.988 1 36.34 97 ASN A N 1
ATOM 745 C CA . ASN A 1 97 ? -15.734 9.18 4.758 1 36.34 97 ASN A CA 1
ATOM 746 C C . ASN A 1 97 ? -14.523 9.773 4.047 1 36.34 97 ASN A C 1
ATOM 748 O O . ASN A 1 97 ? -14.383 11 3.977 1 36.34 97 ASN A O 1
ATOM 752 N N . SER A 1 98 ? -13.562 9.117 3.754 1 39.59 98 SER A N 1
ATOM 753 C CA . SER A 1 98 ? -12.352 9.883 3.477 1 39.59 98 SER A CA 1
ATOM 754 C C . SER A 1 98 ? -12.469 10.656 2.168 1 39.59 98 SER A C 1
ATOM 756 O O . SER A 1 98 ? -11.523 11.312 1.734 1 39.59 98 SER A O 1
ATOM 758 N N . ALA A 1 99 ? -13.25 10.258 1.267 1 35.75 99 ALA A N 1
ATOM 759 C CA . ALA A 1 99 ? -13.211 10.977 -0.004 1 35.75 99 ALA A CA 1
ATOM 760 C C . ALA A 1 99 ? -13.648 12.43 0.174 1 35.75 99 ALA A C 1
ATOM 762 O O . ALA A 1 99 ? -13.477 13.25 -0.73 1 35.75 99 ALA A O 1
ATOM 763 N N . GLU A 1 100 ? -14.508 12.758 1.077 1 31.48 100 GLU A N 1
ATOM 764 C CA . GLU A 1 100 ? -15.156 14.062 1.004 1 31.48 100 GLU A CA 1
ATOM 765 C C . GLU A 1 100 ? -14.188 15.18 1.372 1 31.48 100 GLU A C 1
ATOM 767 O O . GLU A 1 100 ? -14.297 16.297 0.865 1 31.48 100 GLU A O 1
ATOM 772 N N . ASP A 1 101 ? -13.32 15.008 2.377 1 35.91 101 ASP A N 1
ATOM 773 C CA . ASP A 1 101 ? -12.742 16.219 2.941 1 35.91 101 ASP A CA 1
ATOM 774 C C . ASP A 1 101 ? -11.539 16.688 2.129 1 35.91 101 ASP A C 1
ATOM 776 O O . ASP A 1 101 ? -11.055 17.812 2.309 1 35.91 101 ASP A O 1
ATOM 780 N N . ALA A 1 102 ? -10.867 15.859 1.467 1 35.91 102 ALA A N 1
ATOM 781 C CA . ALA A 1 102 ? -9.719 16.438 0.774 1 35.91 102 ALA A CA 1
ATOM 782 C C . ALA A 1 102 ? -10.172 17.391 -0.325 1 35.91 102 ALA A C 1
ATOM 784 O O . ALA A 1 102 ? -9.344 18.047 -0.958 1 35.91 102 ALA A O 1
ATOM 785 N N . ALA A 1 103 ? -11.367 17.297 -0.863 1 31.69 103 ALA A N 1
ATOM 786 C CA . ALA A 1 103 ? -11.773 18.234 -1.898 1 31.69 103 ALA A CA 1
ATOM 787 C C . ALA A 1 103 ? -11.93 19.641 -1.326 1 31.69 103 ALA A C 1
ATOM 789 O O . ALA A 1 103 ? -12.094 20.609 -2.074 1 31.69 103 ALA A O 1
ATOM 790 N N . ALA A 1 104 ? -12.133 19.781 -0.048 1 30.95 104 ALA A N 1
ATOM 791 C CA . ALA A 1 104 ? -12.562 21.125 0.359 1 30.95 104 ALA A CA 1
ATOM 792 C C . ALA A 1 104 ? -11.391 22.094 0.347 1 30.95 104 ALA A C 1
ATOM 794 O O . ALA A 1 104 ? -11.586 23.312 0.251 1 30.95 104 ALA A O 1
ATOM 795 N N . GLU A 1 105 ? -10.188 21.672 0.63 1 31.2 105 GLU A N 1
ATOM 796 C CA . GLU A 1 105 ? -9.211 22.734 0.771 1 31.2 105 GLU A CA 1
ATOM 797 C C . GLU A 1 105 ? -8.797 23.297 -0.589 1 31.2 105 GLU A C 1
ATOM 799 O O . GLU A 1 105 ? -8.094 24.312 -0.667 1 31.2 105 GLU A O 1
ATOM 804 N N . GLU A 1 106 ? -9.008 22.531 -1.661 1 31.61 106 GLU A N 1
ATOM 805 C CA . GLU A 1 106 ? -8.57 23.141 -2.914 1 31.61 106 GLU A CA 1
ATOM 806 C C . GLU A 1 106 ? -9.438 24.359 -3.264 1 31.61 106 GLU A C 1
ATOM 808 O O . GLU A 1 106 ? -9.016 25.219 -4.027 1 31.61 106 GLU A O 1
ATOM 813 N N . LYS A 1 107 ? -10.664 24.406 -2.764 1 30.92 107 LYS A N 1
ATOM 814 C CA . LYS A 1 107 ? -11.539 25.422 -3.33 1 30.92 107 LYS A CA 1
ATOM 815 C C . LYS A 1 107 ? -11.203 26.812 -2.773 1 30.92 107 LYS A C 1
ATOM 817 O O . LYS A 1 107 ? -11.625 27.828 -3.328 1 30.92 107 LYS A O 1
ATOM 822 N N . THR A 1 108 ? -10.766 26.875 -1.549 1 32.09 108 THR A N 1
ATOM 823 C CA . THR A 1 108 ? -10.852 28.234 -1.027 1 32.09 108 THR A CA 1
ATOM 824 C C . THR A 1 108 ? -9.719 29.094 -1.576 1 32.09 108 THR A C 1
ATOM 826 O O . THR A 1 108 ? -9.703 30.312 -1.379 1 32.09 108 THR A O 1
ATOM 829 N N . ALA A 1 109 ? -8.625 28.453 -2.066 1 32.19 109 ALA A N 1
ATOM 830 C CA . ALA A 1 109 ? -7.539 29.391 -2.34 1 32.19 109 ALA A CA 1
ATOM 831 C C . ALA A 1 109 ? -7.812 30.188 -3.613 1 32.19 109 ALA A C 1
ATOM 833 O O . ALA A 1 109 ? -6.984 30.984 -4.039 1 32.19 109 ALA A O 1
ATOM 834 N N . ALA A 1 110 ? -8.805 29.766 -4.41 1 30.38 110 ALA A N 1
ATOM 835 C CA . ALA A 1 110 ? -8.859 30.438 -5.707 1 30.38 110 ALA A CA 1
ATOM 836 C C . ALA A 1 110 ? -9.297 31.891 -5.547 1 30.38 110 ALA A C 1
ATOM 838 O O . ALA A 1 110 ? -9.219 32.688 -6.496 1 30.38 110 ALA A O 1
ATOM 839 N N . LYS A 1 111 ? -10.016 32.219 -4.527 1 31.69 111 LYS A N 1
ATOM 840 C CA . LYS A 1 111 ? -10.797 33.406 -4.855 1 31.69 111 LYS A CA 1
ATOM 841 C C . LYS A 1 111 ? -9.938 34.656 -4.773 1 31.69 111 LYS A C 1
ATOM 843 O O . LYS A 1 111 ? -10.414 35.75 -5.07 1 31.69 111 LYS A O 1
ATOM 848 N N . LYS A 1 112 ? -8.898 34.688 -3.891 1 33.81 112 LYS A N 1
ATOM 849 C CA . LYS A 1 112 ? -8.68 36.094 -3.607 1 33.81 112 LYS A CA 1
ATOM 850 C C . LYS A 1 112 ? -7.871 36.75 -4.719 1 33.81 112 LYS A C 1
ATOM 852 O O . LYS A 1 112 ? -6.664 36.531 -4.824 1 33.81 112 LYS A O 1
ATOM 857 N N . ARG A 1 113 ? -8.352 36.656 -6.031 1 35.25 113 ARG A N 1
ATOM 858 C CA . ARG A 1 113 ? -7.707 37.469 -7.055 1 35.25 113 ARG A CA 1
ATOM 859 C C . ARG A 1 113 ? -7.566 38.906 -6.59 1 35.25 113 ARG A C 1
ATOM 861 O O . ARG A 1 113 ? -8.547 39.531 -6.191 1 35.25 113 ARG A O 1
ATOM 868 N N . PRO A 1 114 ? -6.352 39.25 -6.09 1 37.78 114 PRO A N 1
ATOM 869 C CA . PRO A 1 114 ? -6.074 40.625 -5.684 1 37.78 114 PRO A CA 1
ATOM 870 C C . PRO A 1 114 ? -6.609 41.656 -6.68 1 37.78 114 PRO A C 1
ATOM 872 O O . PRO A 1 114 ? -6.586 41.406 -7.891 1 37.78 114 PRO A O 1
ATOM 875 N N . ALA A 1 115 ? -7.723 42.344 -6.426 1 36.53 115 ALA A N 1
ATOM 876 C CA . ALA A 1 115 ? -8.32 43.469 -7.125 1 36.53 115 ALA A CA 1
ATOM 877 C C . ALA A 1 115 ? -7.25 44.438 -7.598 1 36.53 115 ALA A C 1
ATOM 879 O O . ALA A 1 115 ? -6.281 44.719 -6.883 1 36.53 115 ALA A O 1
ATOM 880 N N . GLN A 1 116 ? -6.867 44.375 -8.891 1 37.53 116 GLN A N 1
ATOM 881 C CA . GLN A 1 116 ? -6.039 45.344 -9.633 1 37.53 116 GLN A CA 1
ATOM 882 C C . GLN A 1 116 ? -6.293 46.75 -9.18 1 37.53 116 GLN A C 1
ATOM 884 O O . GLN A 1 116 ? -7.43 47.25 -9.211 1 37.53 116 GLN A O 1
ATOM 889 N N . V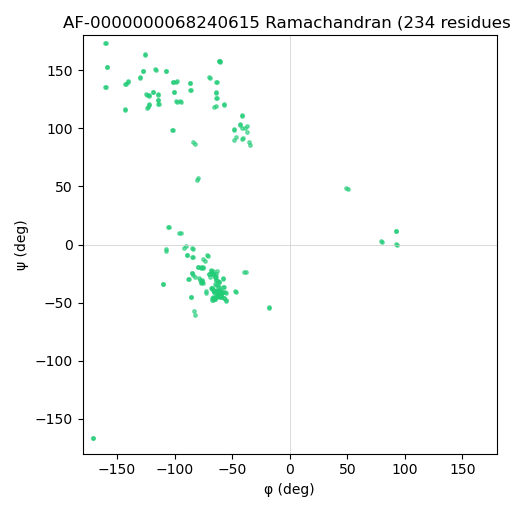AL A 1 117 ? -5.641 47.25 -8.133 1 35.56 117 VAL A N 1
ATOM 890 C CA . VAL A 1 117 ? -5.656 48.656 -7.707 1 35.56 117 VAL A CA 1
ATOM 891 C C . VAL A 1 117 ? -5.441 49.562 -8.906 1 35.56 117 VAL A C 1
ATOM 893 O O . VAL A 1 117 ? -4.52 49.344 -9.703 1 35.56 117 VAL A O 1
ATOM 896 N N . LYS A 1 118 ? -6.539 50.062 -9.609 1 41.12 118 LYS A N 1
ATOM 897 C CA . LYS A 1 118 ? -6.559 51.094 -10.625 1 41.12 118 LYS A CA 1
ATOM 898 C C . LYS A 1 118 ? -5.562 52.219 -10.305 1 41.12 118 LYS A C 1
ATOM 900 O O . LYS A 1 118 ? -5.637 52.812 -9.234 1 41.12 118 LYS A O 1
ATOM 905 N N . LYS A 1 119 ? -4.254 52.281 -10.859 1 30.66 119 LYS A N 1
ATOM 906 C CA . LYS A 1 119 ? -3.578 53.562 -10.898 1 30.66 119 LYS A CA 1
ATOM 907 C C . LYS A 1 119 ? -4.387 54.594 -11.695 1 30.66 119 LYS A C 1
ATOM 909 O O . LYS A 1 119 ? -4.973 54.25 -12.727 1 30.66 119 LYS A O 1
ATOM 914 N N . MET B 1 1 ? 17.281 7.262 -15.875 1 38.19 1 MET B N 1
ATOM 915 C CA . MET B 1 1 ? 17.812 6.48 -14.758 1 38.19 1 MET B CA 1
ATOM 916 C C . MET B 1 1 ? 16.984 6.723 -13.5 1 38.19 1 MET B C 1
ATOM 918 O O . MET B 1 1 ? 16.828 5.82 -12.664 1 38.19 1 MET B O 1
ATOM 922 N N . GLY B 1 2 ? 16.344 8.062 -13.18 1 45.44 2 GLY B N 1
ATOM 923 C CA . GLY B 1 2 ? 15.578 8.633 -12.086 1 45.44 2 GLY B CA 1
ATOM 924 C C . GLY B 1 2 ? 14.203 8 -11.922 1 45.44 2 GLY B C 1
ATOM 925 O O . GLY B 1 2 ? 13.766 7.746 -10.797 1 45.44 2 GLY B O 1
ATOM 926 N N . LYS B 1 3 ? 13.516 7.836 -13.133 1 48.44 3 LYS B N 1
ATOM 927 C CA . LYS B 1 3 ? 12.211 7.199 -13.227 1 48.44 3 LYS B CA 1
ATOM 928 C C . LYS B 1 3 ? 12.281 5.73 -12.812 1 48.44 3 LYS B C 1
ATOM 930 O O . LYS B 1 3 ? 11.391 5.23 -12.117 1 48.44 3 LYS B O 1
ATOM 935 N N . PHE B 1 4 ? 13.344 5.012 -13.195 1 51.91 4 PHE B N 1
ATOM 936 C CA . PHE B 1 4 ? 13.555 3.592 -12.945 1 51.91 4 PHE B CA 1
ATOM 937 C C . PHE B 1 4 ? 13.711 3.326 -11.445 1 51.91 4 PHE B C 1
ATOM 939 O O . PHE B 1 4 ? 13.375 2.24 -10.969 1 51.91 4 PHE B O 1
ATOM 946 N N . MET B 1 5 ? 14.156 4.414 -10.859 1 62 5 MET B N 1
ATOM 947 C CA . MET B 1 5 ? 14.438 4.25 -9.438 1 62 5 MET B CA 1
ATOM 948 C C . MET B 1 5 ? 13.172 4.422 -8.609 1 62 5 MET B C 1
ATOM 950 O O . MET B 1 5 ? 13.102 3.977 -7.465 1 62 5 MET B O 1
ATOM 954 N N . MET B 1 6 ? 12.086 4.781 -9.461 1 80.75 6 MET B N 1
ATOM 955 C CA . MET B 1 6 ? 10.883 5.082 -8.688 1 80.75 6 MET B CA 1
ATOM 956 C C . MET B 1 6 ? 9.852 3.975 -8.836 1 80.75 6 MET B C 1
ATOM 958 O O . MET B 1 6 ? 8.82 3.99 -8.164 1 80.75 6 MET B O 1
ATOM 962 N N . GLU B 1 7 ? 10.219 3.016 -9.695 1 91.19 7 GLU B N 1
ATOM 963 C CA . GLU B 1 7 ? 9.242 1.944 -9.867 1 91.19 7 GLU B CA 1
ATOM 964 C C . GLU B 1 7 ? 9.789 0.615 -9.352 1 91.19 7 GLU B C 1
ATOM 966 O O . GLU B 1 7 ? 10.93 0.249 -9.641 1 91.19 7 GLU B O 1
ATOM 971 N N . LYS B 1 8 ? 9.008 -0.008 -8.539 1 91.56 8 LYS B N 1
ATOM 972 C CA . LYS B 1 8 ? 9.359 -1.321 -8.008 1 91.56 8 LYS B CA 1
ATOM 973 C C . LYS B 1 8 ? 8.266 -2.346 -8.297 1 91.56 8 LYS B C 1
ATOM 975 O O . LYS B 1 8 ? 7.078 -2.059 -8.125 1 91.56 8 LYS B O 1
ATOM 980 N N . PHE B 1 9 ? 8.734 -3.479 -8.852 1 92.38 9 PHE B N 1
ATOM 981 C CA . PHE B 1 9 ? 7.816 -4.605 -8.992 1 92.38 9 PHE B CA 1
ATOM 982 C C . PHE B 1 9 ? 7.953 -5.562 -7.816 1 92.38 9 PHE B C 1
ATOM 984 O O . PHE B 1 9 ? 9.047 -6.051 -7.531 1 92.38 9 PHE B O 1
ATOM 991 N N . VAL B 1 10 ? 6.848 -5.812 -7.117 1 93.81 10 VAL B N 1
ATOM 992 C CA . VAL B 1 10 ? 6.852 -6.672 -5.938 1 93.81 10 VAL B CA 1
ATOM 993 C C . VAL B 1 10 ? 5.809 -7.773 -6.094 1 93.81 10 VAL B C 1
ATOM 995 O O . VAL B 1 10 ? 4.988 -7.734 -7.016 1 93.81 10 VAL B O 1
ATOM 998 N N . GLN B 1 11 ? 5.93 -8.773 -5.289 1 93.25 11 GLN B N 1
ATOM 999 C CA . GLN B 1 11 ? 4.93 -9.836 -5.266 1 93.25 11 GLN B CA 1
ATOM 1000 C C . GLN B 1 11 ? 3.768 -9.477 -4.344 1 93.25 11 GLN B C 1
ATOM 1002 O O . GLN B 1 11 ? 2.605 -9.695 -4.688 1 93.25 11 GLN B O 1
ATOM 1007 N N . THR B 1 12 ? 4.066 -8.977 -3.154 1 95.06 12 THR B N 1
ATOM 1008 C CA . THR B 1 12 ? 3.078 -8.609 -2.146 1 95.06 12 THR B CA 1
ATOM 1009 C C . THR B 1 12 ? 3.732 -7.859 -0.991 1 95.06 12 THR B C 1
ATOM 1011 O O . THR B 1 12 ? 4.812 -7.289 -1.148 1 95.06 12 THR B O 1
ATOM 1014 N N . VAL B 1 13 ? 2.984 -7.727 0.093 1 96.19 13 VAL B N 1
ATOM 1015 C CA . VAL B 1 13 ? 3.549 -7.234 1.347 1 96.19 13 VAL B CA 1
ATOM 1016 C C . VAL B 1 13 ? 3.814 -8.406 2.289 1 96.19 13 VAL B C 1
ATOM 1018 O O . VAL B 1 13 ? 3.041 -9.367 2.33 1 96.19 13 VAL B O 1
ATOM 1021 N N . SER B 1 14 ? 4.93 -8.32 2.971 1 95 14 SER B N 1
ATOM 1022 C CA . SER B 1 14 ? 5.16 -9.297 4.023 1 95 14 SER B CA 1
ATOM 1023 C C . SER B 1 14 ? 4.57 -8.844 5.352 1 95 14 SER B C 1
ATOM 1025 O O . SER B 1 14 ? 4.223 -9.664 6.199 1 95 14 SER B O 1
ATOM 1027 N N . SER B 1 15 ? 4.504 -7.527 5.566 1 95.81 15 SER B N 1
ATOM 1028 C CA . SER B 1 15 ? 3.945 -7.004 6.805 1 95.81 15 SER B CA 1
ATOM 1029 C C . SER B 1 15 ? 3.488 -5.559 6.637 1 95.81 15 SER B C 1
ATOM 1031 O O . SER B 1 15 ? 3.965 -4.848 5.75 1 95.81 15 SER B O 1
ATOM 1033 N N . VAL B 1 16 ? 2.5 -5.211 7.469 1 97.19 16 VAL B N 1
ATOM 1034 C CA . VAL B 1 16 ? 2.066 -3.836 7.707 1 97.19 16 VAL B CA 1
ATOM 1035 C C . VAL B 1 16 ? 2.152 -3.516 9.195 1 97.19 16 VAL B C 1
ATOM 1037 O O . VAL B 1 16 ? 1.505 -4.172 10.016 1 97.19 16 VAL B O 1
ATOM 1040 N N . ASN B 1 17 ? 2.994 -2.541 9.438 1 96.19 17 ASN B N 1
ATOM 1041 C CA . ASN B 1 17 ? 3.215 -2.207 10.844 1 96.19 17 ASN B CA 1
ATOM 1042 C C . ASN B 1 17 ? 2.762 -0.784 11.156 1 96.19 17 ASN B C 1
ATOM 1044 O O . ASN B 1 17 ? 2.74 0.075 10.273 1 96.19 17 ASN B O 1
ATOM 1048 N N . TYR B 1 18 ? 2.355 -0.602 12.406 1 96.88 18 TYR B N 1
ATOM 1049 C CA . TYR B 1 18 ? 2 0.716 12.914 1 96.88 18 TYR B CA 1
ATOM 1050 C C . TYR B 1 18 ? 2.842 1.073 14.133 1 96.88 18 TYR B C 1
ATOM 1052 O O . TYR B 1 18 ? 3.008 0.258 15.047 1 96.88 18 TYR B O 1
ATOM 1060 N N . ASN B 1 19 ? 3.426 2.215 14.078 1 94.81 19 ASN B N 1
ATOM 1061 C CA . ASN B 1 19 ? 4.148 2.738 15.234 1 94.81 19 ASN B CA 1
ATOM 1062 C C . ASN B 1 19 ? 3.986 4.25 15.359 1 94.81 19 ASN B C 1
ATOM 1064 O O . ASN B 1 19 ? 4.438 5 14.492 1 94.81 19 ASN B O 1
ATOM 1068 N N . LYS B 1 20 ? 3.365 4.754 16.453 1 92.62 20 LYS B N 1
ATOM 1069 C CA . LYS B 1 20 ? 3.254 6.16 16.828 1 92.62 20 LYS B CA 1
ATOM 1070 C C . LYS B 1 20 ? 2.77 7.008 15.648 1 92.62 20 LYS B C 1
ATOM 1072 O O . LYS B 1 20 ? 3.387 8.023 15.312 1 92.62 20 LYS B O 1
ATOM 1077 N N . GLY B 1 21 ? 1.707 6.594 14.977 1 94.25 21 GLY B N 1
ATOM 1078 C CA . GLY B 1 21 ? 1.051 7.395 13.961 1 94.25 21 GLY B CA 1
ATOM 1079 C C . GLY B 1 21 ? 1.58 7.133 12.562 1 94.25 21 GLY B C 1
ATOM 1080 O O . GLY B 1 21 ? 1.142 7.766 11.602 1 94.25 21 GLY B O 1
ATOM 1081 N N . VAL B 1 22 ? 2.572 6.199 12.445 1 95.81 22 VAL B N 1
ATOM 1082 C CA . VAL B 1 22 ? 3.176 5.91 11.148 1 95.81 22 VAL B CA 1
ATOM 1083 C C . VAL B 1 22 ? 2.939 4.445 10.789 1 95.81 22 VAL B C 1
ATOM 1085 O O . VAL B 1 22 ? 3.174 3.553 11.602 1 95.81 22 VAL B O 1
ATOM 1088 N N . PHE B 1 23 ? 2.467 4.219 9.539 1 97.19 23 PHE B N 1
ATOM 1089 C CA . PHE B 1 23 ? 2.355 2.873 8.992 1 97.19 23 PHE B CA 1
ATOM 1090 C C . PHE B 1 23 ? 3.541 2.557 8.086 1 97.19 23 PHE B C 1
ATOM 1092 O O . PHE B 1 23 ? 3.996 3.414 7.328 1 97.19 23 PHE B O 1
ATOM 1099 N N . SER B 1 24 ? 4.012 1.361 8.18 1 97.81 24 SER B N 1
ATOM 1100 C CA . SER B 1 24 ? 5.09 0.875 7.324 1 97.81 24 SER B CA 1
ATOM 1101 C C . SER B 1 24 ? 4.66 -0.368 6.551 1 97.81 24 SER B C 1
ATOM 1103 O O . SER B 1 24 ? 4.211 -1.351 7.141 1 97.81 24 SER B O 1
ATOM 1105 N N . LEU B 1 25 ? 4.711 -0.259 5.246 1 98.12 25 LEU B N 1
ATOM 1106 C CA . LEU B 1 25 ? 4.441 -1.388 4.363 1 98.12 25 LEU B CA 1
ATOM 1107 C C . LEU B 1 25 ? 5.738 -2.033 3.893 1 98.12 25 LEU B C 1
ATOM 1109 O O . LEU B 1 25 ? 6.617 -1.354 3.354 1 98.12 25 LEU B O 1
ATOM 1113 N N . TYR B 1 26 ? 5.914 -3.303 4.125 1 96.56 26 TYR B N 1
ATOM 1114 C CA . TYR B 1 26 ? 7.098 -4.051 3.719 1 96.56 26 TYR B CA 1
ATOM 1115 C C . TYR B 1 26 ? 6.816 -4.883 2.475 1 96.56 26 TYR B C 1
ATOM 1117 O O . TYR B 1 26 ? 6.273 -5.988 2.566 1 96.56 26 TYR B O 1
ATOM 1125 N N . PHE B 1 27 ? 7.23 -4.324 1.326 1 95.88 27 PHE B N 1
ATOM 1126 C CA . PHE B 1 27 ? 6.973 -4.98 0.049 1 95.88 27 PHE B CA 1
ATOM 1127 C C . PHE B 1 27 ? 8.07 -5.988 -0.274 1 95.88 27 PHE B C 1
ATOM 1129 O O . PHE B 1 27 ? 9.258 -5.676 -0.178 1 95.88 27 PHE B O 1
ATOM 1136 N N . VAL B 1 28 ? 7.598 -7.199 -0.691 1 94.19 28 VAL B N 1
ATOM 1137 C CA . VAL B 1 28 ? 8.547 -8.281 -0.947 1 94.19 28 VAL B CA 1
ATOM 1138 C C . VAL B 1 28 ? 8.305 -8.852 -2.342 1 94.19 28 VAL B C 1
ATOM 1140 O O . VAL B 1 28 ? 7.207 -8.734 -2.889 1 94.19 28 VAL B O 1
ATOM 1143 N N . GLY B 1 29 ? 9.297 -9.32 -2.963 1 92 29 GLY B N 1
ATOM 1144 C CA . GLY B 1 29 ? 9.227 -9.977 -4.258 1 92 29 GLY B CA 1
ATOM 1145 C C . GLY B 1 29 ? 10.43 -10.859 -4.551 1 92 29 GLY B C 1
ATOM 1146 O O . GLY B 1 29 ? 11.32 -10.992 -3.715 1 92 29 GLY B O 1
ATOM 1147 N N . GLN B 1 30 ? 10.273 -11.539 -5.664 1 81.81 30 GLN B N 1
ATOM 1148 C CA . GLN B 1 30 ? 11.336 -12.461 -6.062 1 81.81 30 GLN B CA 1
ATOM 1149 C C . GLN B 1 30 ? 12.586 -11.695 -6.5 1 81.81 30 GLN B C 1
ATOM 1151 O O . GLN B 1 30 ? 12.5 -10.539 -6.91 1 81.81 30 GLN B O 1
ATOM 1156 N N . ASP B 1 31 ? 13.703 -12.375 -6.113 1 72.69 31 ASP B N 1
ATOM 1157 C CA . ASP B 1 31 ? 14.969 -11.805 -6.562 1 72.69 31 ASP B CA 1
ATOM 1158 C C . ASP B 1 31 ? 15 -11.672 -8.086 1 72.69 31 ASP B C 1
ATOM 1160 O O . ASP B 1 31 ? 14.602 -12.594 -8.797 1 72.69 31 ASP B O 1
ATOM 1164 N N . GLN B 1 32 ? 15.164 -10.461 -8.539 1 64.31 32 GLN B N 1
ATOM 1165 C CA . GLN B 1 32 ? 15.234 -10.211 -9.977 1 64.31 32 GLN B CA 1
ATOM 1166 C C . GLN B 1 32 ? 16.172 -11.195 -10.664 1 64.31 32 GLN B C 1
ATOM 1168 O O . GLN B 1 32 ? 15.922 -11.609 -11.797 1 64.31 32 GLN B O 1
ATOM 1173 N N . LYS B 1 33 ? 17.234 -11.406 -9.961 1 62.38 33 LYS B N 1
ATOM 1174 C CA . LYS B 1 33 ? 18.203 -12.312 -10.578 1 62.38 33 LYS B CA 1
ATOM 1175 C C . LYS B 1 33 ? 17.594 -13.695 -10.789 1 62.38 33 LYS B C 1
ATOM 1177 O O . LYS B 1 33 ? 17.828 -14.328 -11.82 1 62.38 33 LYS B O 1
ATOM 1182 N N . ASN B 1 34 ? 16.766 -14.062 -9.805 1 62.66 34 ASN B N 1
ATOM 1183 C CA . ASN B 1 34 ? 16.141 -15.375 -9.938 1 62.66 34 ASN B CA 1
ATOM 1184 C C . ASN B 1 34 ? 15.008 -15.359 -10.961 1 62.66 34 ASN B C 1
ATOM 1186 O O . ASN B 1 34 ? 14.812 -16.328 -11.695 1 62.66 34 ASN B O 1
ATOM 1190 N N . MET B 1 35 ? 14.375 -14.195 -11.047 1 60.53 35 MET B N 1
ATOM 1191 C CA . MET B 1 35 ? 13.305 -14.07 -12.031 1 60.53 35 MET B CA 1
ATOM 1192 C C . MET B 1 35 ? 13.859 -14.117 -13.453 1 60.53 35 MET B C 1
ATOM 1194 O O . MET B 1 35 ? 13.266 -14.727 -14.336 1 60.53 35 MET 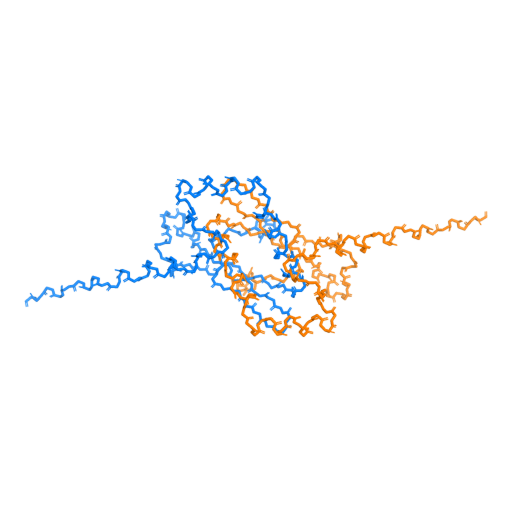B O 1
ATOM 1198 N N . ALA B 1 36 ? 14.969 -13.516 -13.539 1 58.53 36 ALA B N 1
ATOM 1199 C CA . ALA B 1 36 ? 15.633 -13.492 -14.844 1 58.53 36 ALA B CA 1
ATOM 1200 C C . ALA B 1 36 ? 16.031 -14.898 -15.281 1 58.53 36 ALA B C 1
ATOM 1202 O O . ALA B 1 36 ? 16.125 -15.188 -16.469 1 58.53 36 ALA B O 1
ATOM 1203 N N . HIS B 1 37 ? 16.281 -15.625 -14.281 1 60.03 37 HIS B N 1
ATOM 1204 C CA . HIS B 1 37 ? 16.703 -16.969 -14.625 1 60.03 37 HIS B CA 1
ATOM 1205 C C . HIS B 1 37 ? 15.531 -17.953 -14.625 1 60.03 37 HIS B C 1
ATOM 1207 O O . HIS B 1 37 ? 15.727 -19.156 -14.727 1 60.03 37 HIS B O 1
ATOM 1213 N N . GLY B 1 38 ? 14.352 -17.328 -14.516 1 56.28 38 GLY B N 1
ATOM 1214 C CA . GLY B 1 38 ? 13.164 -18.172 -14.586 1 56.28 38 GLY B CA 1
ATOM 1215 C C . GLY B 1 38 ? 12.867 -18.891 -13.289 1 56.28 38 GLY B C 1
ATOM 1216 O O . GLY B 1 38 ? 12.172 -19.906 -13.281 1 56.28 38 GLY B O 1
ATOM 1217 N N . VAL B 1 39 ? 13.695 -18.578 -12.336 1 54.44 39 VAL B N 1
ATOM 1218 C CA . VAL B 1 39 ? 13.469 -19.25 -11.055 1 54.44 39 VAL B CA 1
ATOM 1219 C C . VAL B 1 39 ? 12.398 -18.5 -10.266 1 54.44 39 VAL B C 1
ATOM 1221 O O . VAL B 1 39 ? 12.578 -17.328 -9.914 1 54.44 39 VAL B O 1
ATOM 1224 N N . MET B 1 40 ? 11.219 -18.844 -10.492 1 51.41 40 MET B N 1
ATOM 1225 C CA . MET B 1 40 ? 10.125 -18.297 -9.703 1 51.41 40 MET B CA 1
ATOM 1226 C C . MET B 1 40 ? 10.219 -18.75 -8.25 1 51.41 40 MET B C 1
ATOM 1228 O O . MET B 1 40 ? 10.594 -19.891 -7.98 1 51.41 40 MET B O 1
ATOM 1232 N N . ALA B 1 41 ? 10.359 -17.812 -7.383 1 54 41 ALA B N 1
ATOM 1233 C CA . ALA B 1 41 ? 10.438 -18.203 -5.977 1 54 41 ALA B CA 1
ATOM 1234 C C . ALA B 1 41 ? 9.422 -19.297 -5.648 1 54 41 ALA B C 1
ATOM 1236 O O . ALA B 1 41 ? 8.266 -19.234 -6.074 1 54 41 ALA B O 1
ATOM 1237 N N . GLU B 1 42 ? 9.945 -20.422 -5.383 1 52.47 42 GLU B N 1
ATOM 1238 C CA . GLU B 1 42 ? 9.148 -21.609 -5.07 1 52.47 42 GLU B CA 1
ATOM 1239 C C . GLU B 1 42 ? 8.367 -21.422 -3.773 1 52.47 42 GLU B C 1
ATOM 1241 O O . GLU B 1 42 ? 7.352 -22.078 -3.555 1 52.47 42 GLU B O 1
ATOM 1246 N N . SER B 1 43 ? 9.016 -20.531 -2.912 1 55.97 43 SER B N 1
ATOM 1247 C CA . SER B 1 43 ? 8.352 -20.422 -1.615 1 55.97 43 SER B CA 1
ATOM 1248 C C . SER B 1 43 ? 8.406 -18.984 -1.093 1 55.97 43 SER B C 1
ATOM 1250 O O . SER B 1 43 ? 9.273 -18.203 -1.495 1 55.97 43 SER B O 1
ATOM 1252 N N . ASP B 1 44 ? 7.391 -18.516 -0.568 1 59.34 44 ASP B N 1
ATOM 1253 C CA . ASP B 1 44 ? 7.305 -17.219 0.102 1 59.34 44 ASP B CA 1
ATOM 1254 C C . ASP B 1 44 ? 8.57 -16.922 0.903 1 59.34 44 ASP B C 1
ATOM 1256 O O . ASP B 1 44 ? 8.914 -15.766 1.14 1 59.34 44 ASP B O 1
ATOM 1260 N N . ASN B 1 45 ? 9.164 -18.141 1.187 1 63.03 45 ASN B N 1
ATOM 1261 C CA . ASN B 1 45 ? 10.375 -18 1.991 1 63.03 45 ASN B CA 1
ATOM 1262 C C . ASN B 1 45 ? 11.523 -17.406 1.183 1 63.03 45 ASN B C 1
ATOM 1264 O O . ASN B 1 45 ? 12.516 -16.938 1.751 1 63.03 45 ASN B O 1
ATOM 1268 N N . ASP B 1 46 ? 11.203 -17.344 -0.046 1 74.94 46 ASP B N 1
ATOM 1269 C CA . ASP B 1 46 ? 12.312 -16.891 -0.885 1 74.94 46 ASP B CA 1
ATOM 1270 C C . ASP B 1 46 ? 12.094 -15.453 -1.336 1 74.94 46 ASP B C 1
ATOM 1272 O O . ASP B 1 46 ? 12.836 -14.938 -2.172 1 74.94 46 ASP B O 1
ATOM 1276 N N . LEU B 1 47 ? 11.18 -14.867 -0.652 1 84.69 47 LEU B N 1
ATOM 1277 C CA . LEU B 1 47 ? 10.945 -13.484 -1.065 1 84.69 47 LEU B CA 1
ATOM 1278 C C . LEU B 1 47 ? 11.898 -12.531 -0.344 1 84.69 47 LEU B C 1
ATOM 1280 O O . LEU B 1 47 ? 12.25 -12.766 0.815 1 84.69 47 LEU B O 1
ATOM 1284 N N . GLU B 1 48 ? 12.352 -11.648 -1.083 1 89.06 48 GLU B N 1
ATOM 1285 C CA . GLU B 1 48 ? 13.25 -10.656 -0.504 1 89.06 48 GLU B CA 1
ATOM 1286 C C . GLU B 1 48 ? 12.57 -9.297 -0.379 1 89.06 48 GLU B C 1
ATOM 1288 O O . GLU B 1 48 ? 11.664 -8.977 -1.154 1 89.06 48 GLU B O 1
ATOM 1293 N N . LEU B 1 49 ? 13.023 -8.57 0.652 1 91.88 49 LEU B N 1
ATOM 1294 C CA . LEU B 1 49 ? 12.539 -7.207 0.831 1 91.88 49 LEU B CA 1
ATOM 1295 C C . LEU B 1 49 ? 12.945 -6.328 -0.346 1 91.88 49 LEU B C 1
ATOM 1297 O O . LEU B 1 49 ? 14.125 -6.254 -0.693 1 91.88 49 LEU B O 1
ATOM 1301 N N . LYS B 1 50 ? 11.906 -5.648 -0.973 1 91.81 50 LYS B N 1
ATOM 1302 C CA . LYS B 1 50 ? 12.172 -4.828 -2.152 1 91.81 50 LYS B CA 1
ATOM 1303 C C . LYS B 1 50 ? 12.008 -3.346 -1.836 1 91.81 50 LYS B C 1
ATOM 1305 O O . LYS B 1 50 ? 12.688 -2.504 -2.42 1 91.81 50 LYS B O 1
ATOM 1310 N N . GLN B 1 51 ? 11.07 -3.133 -0.957 1 93.75 51 GLN B N 1
ATOM 1311 C CA . GLN B 1 51 ? 10.727 -1.743 -0.675 1 93.75 51 GLN B CA 1
ATOM 1312 C C . GLN B 1 51 ? 10 -1.615 0.665 1 93.75 51 GLN B C 1
ATOM 1314 O O . GLN B 1 51 ? 9.148 -2.439 0.997 1 93.75 51 GLN B O 1
ATOM 1319 N N . VAL B 1 52 ? 10.398 -0.617 1.449 1 96 52 VAL B N 1
ATOM 1320 C CA . VAL B 1 52 ? 9.641 -0.222 2.631 1 96 52 VAL B CA 1
ATOM 1321 C C . VAL B 1 52 ? 9.078 1.185 2.438 1 96 52 VAL B C 1
ATOM 1323 O O . VAL B 1 52 ? 9.812 2.109 2.084 1 96 52 VAL B O 1
ATOM 1326 N N . VAL B 1 53 ? 7.727 1.306 2.586 1 96.69 53 VAL B N 1
ATOM 1327 C CA . VAL B 1 53 ? 7.082 2.609 2.465 1 96.69 53 VAL B CA 1
ATOM 1328 C C . VAL B 1 53 ? 6.492 3.021 3.812 1 96.69 53 VAL B C 1
ATOM 1330 O O . VAL B 1 53 ? 5.719 2.273 4.414 1 96.69 53 VAL B O 1
ATOM 1333 N N . HIS B 1 54 ? 6.934 4.148 4.324 1 96.5 54 HIS B N 1
ATOM 1334 C CA . HIS B 1 54 ? 6.406 4.746 5.547 1 96.5 54 HIS B CA 1
ATOM 1335 C C . HIS B 1 54 ? 5.43 5.871 5.23 1 96.5 54 HIS B C 1
ATOM 1337 O O . HIS B 1 54 ? 5.723 6.742 4.406 1 96.5 54 HIS B O 1
ATOM 1343 N N . MET B 1 55 ? 4.273 5.809 5.895 1 96 55 MET B N 1
ATOM 1344 C CA . MET B 1 55 ? 3.225 6.797 5.656 1 96 55 MET B CA 1
ATOM 1345 C C . MET B 1 55 ? 2.541 7.188 6.965 1 96 55 MET B C 1
ATOM 1347 O O . MET B 1 55 ? 2.27 6.328 7.809 1 96 55 MET B O 1
ATOM 1351 N N . PRO B 1 56 ? 2.219 8.531 7.164 1 94.69 56 PRO B N 1
ATOM 1352 C CA . PRO B 1 56 ? 1.402 8.875 8.328 1 94.69 56 PRO B CA 1
ATOM 1353 C C . PRO B 1 56 ? 0.026 8.219 8.305 1 94.69 56 PRO B C 1
ATOM 1355 O O . PRO B 1 56 ? -0.475 7.871 7.23 1 94.69 56 PRO B O 1
ATOM 1358 N N . ALA B 1 57 ? -0.543 8.117 9.422 1 94.69 57 ALA B N 1
ATOM 1359 C CA . ALA B 1 57 ? -1.838 7.457 9.578 1 94.69 57 ALA B CA 1
ATOM 1360 C C . ALA B 1 57 ? -2.889 8.094 8.672 1 94.69 57 ALA B C 1
ATOM 1362 O O . ALA B 1 57 ? -3.699 7.391 8.062 1 94.69 57 ALA B O 1
ATOM 1363 N N . SER B 1 58 ? -2.83 9.359 8.625 1 93.69 58 SER B N 1
ATOM 1364 C CA . SER B 1 58 ? -3.814 10.039 7.789 1 93.69 58 SER B CA 1
ATOM 1365 C C . SER B 1 58 ? -3.668 9.648 6.324 1 93.69 58 SER B C 1
ATOM 1367 O O . SER B 1 58 ? -4.664 9.398 5.641 1 93.69 58 SER B O 1
ATOM 1369 N N . GLY B 1 59 ? -2.414 9.633 5.922 1 94.88 59 GLY B N 1
ATOM 1370 C CA . GLY B 1 59 ? -2.166 9.211 4.555 1 94.88 59 GLY B CA 1
ATOM 1371 C C . GLY B 1 59 ? -2.559 7.77 4.293 1 94.88 59 GLY B C 1
ATOM 1372 O O . GLY B 1 59 ? -3.117 7.453 3.24 1 94.88 59 GLY B O 1
ATOM 1373 N N . PHE B 1 60 ? -2.303 6.938 5.215 1 96 60 PHE B N 1
ATOM 1374 C CA . PHE B 1 60 ? -2.615 5.516 5.113 1 96 60 PHE B CA 1
ATOM 1375 C C . PHE B 1 60 ? -4.121 5.297 5.051 1 96 60 PHE B C 1
ATOM 1377 O O . PHE B 1 60 ? -4.605 4.523 4.223 1 96 60 PHE B O 1
ATOM 1384 N N . MET B 1 61 ? -4.84 5.961 5.891 1 95.62 61 MET B N 1
ATOM 1385 C CA . MET B 1 61 ? -6.293 5.805 5.902 1 95.62 61 MET B CA 1
ATOM 1386 C C . MET B 1 61 ? -6.902 6.309 4.598 1 95.62 61 MET B C 1
ATOM 1388 O O . MET B 1 61 ? -7.898 5.754 4.121 1 95.62 61 MET B O 1
ATOM 1392 N N . TYR B 1 62 ? -6.281 7.371 4.023 1 94.06 62 TYR B N 1
ATOM 1393 C CA . TYR B 1 62 ? -6.719 7.832 2.713 1 94.06 62 TYR B CA 1
ATOM 1394 C C . TYR B 1 62 ? -6.516 6.75 1.658 1 94.06 62 TYR B C 1
ATOM 1396 O O . TYR B 1 62 ? -7.398 6.504 0.832 1 94.06 62 TYR B O 1
ATOM 1404 N N . MET B 1 63 ? -5.398 6.102 1.669 1 97.12 63 MET B N 1
ATOM 1405 C CA . MET B 1 63 ? -5.125 5.012 0.739 1 97.12 63 MET B CA 1
ATOM 1406 C C . MET B 1 63 ? -6.145 3.891 0.898 1 97.12 63 MET B C 1
ATOM 1408 O O . MET B 1 63 ? -6.664 3.371 -0.092 1 97.12 63 MET B O 1
ATOM 1412 N N . VAL B 1 64 ? -6.422 3.525 2.148 1 96.94 64 VAL B N 1
ATOM 1413 C CA . VAL B 1 64 ? -7.387 2.471 2.439 1 96.94 64 VAL B CA 1
ATOM 1414 C C . VAL B 1 64 ? -8.742 2.836 1.847 1 96.94 64 VAL B C 1
ATOM 1416 O O . VAL B 1 64 ? -9.398 1.998 1.223 1 96.94 64 VAL B O 1
ATOM 1419 N N . SER B 1 65 ? -9.102 4.07 1.968 1 95.06 65 SER B N 1
ATOM 1420 C CA . SER B 1 65 ? -10.375 4.527 1.419 1 95.06 65 SER B CA 1
ATOM 1421 C C . SER B 1 65 ? -10.383 4.445 -0.104 1 95.06 65 SER B C 1
ATOM 1423 O O . SER B 1 65 ? -11.383 4.043 -0.705 1 95.06 65 SER B O 1
ATOM 1425 N N . MET B 1 66 ? -9.273 4.816 -0.7 1 95.62 66 MET B N 1
ATOM 1426 C CA . MET B 1 66 ? -9.156 4.758 -2.154 1 95.62 66 MET B CA 1
ATOM 1427 C C . MET B 1 66 ? -9.266 3.32 -2.652 1 95.62 66 MET B C 1
ATOM 1429 O O . MET B 1 66 ? -9.961 3.047 -3.629 1 95.62 66 MET B O 1
ATOM 1433 N N . ILE B 1 67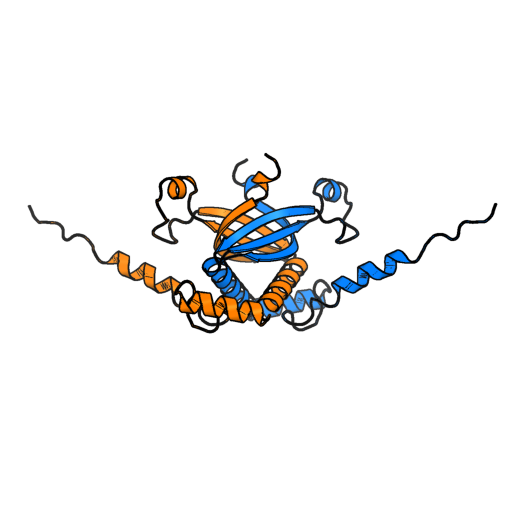 ? -8.664 2.434 -1.94 1 97.38 67 ILE B N 1
ATOM 1434 C CA . ILE B 1 67 ? -8.688 1.019 -2.295 1 97.38 67 ILE B CA 1
ATOM 1435 C C . ILE B 1 67 ? -10.109 0.472 -2.137 1 97.38 67 ILE B C 1
ATOM 1437 O O . ILE B 1 67 ? -10.609 -0.231 -3.016 1 97.38 67 ILE B O 1
ATOM 1441 N N . LYS B 1 68 ? -10.695 0.765 -1.056 1 95.44 68 LYS B N 1
ATOM 1442 C CA . LYS B 1 68 ? -12.07 0.32 -0.814 1 95.44 68 LYS B CA 1
ATOM 1443 C C . LYS B 1 68 ? -13 0.769 -1.938 1 95.44 68 LYS B C 1
ATOM 1445 O O . LYS B 1 68 ? -13.758 -0.036 -2.482 1 95.44 68 LYS B O 1
ATOM 1450 N N . ASN B 1 69 ? -12.914 2.029 -2.273 1 94.31 69 ASN B N 1
ATOM 1451 C CA . ASN B 1 69 ? -13.75 2.566 -3.336 1 94.31 69 ASN B CA 1
ATOM 1452 C C . ASN B 1 69 ? -13.492 1.865 -4.668 1 94.31 69 ASN B C 1
ATOM 1454 O O . ASN B 1 69 ? -14.43 1.564 -5.41 1 94.31 69 ASN B O 1
ATOM 1458 N N . MET B 1 70 ? -12.211 1.677 -4.949 1 96 70 MET B N 1
ATOM 1459 C CA . MET B 1 70 ? -11.844 1.003 -6.195 1 96 70 MET B CA 1
ATOM 1460 C C . MET B 1 70 ? -12.422 -0.408 -6.238 1 96 70 MET B C 1
ATOM 1462 O O . MET B 1 70 ? -12.961 -0.83 -7.262 1 96 70 MET B O 1
ATOM 1466 N N . LEU B 1 71 ? -12.43 -1.116 -5.148 1 94.38 71 LEU B N 1
ATOM 1467 C CA . LEU B 1 71 ? -12.852 -2.514 -5.105 1 94.38 71 LEU B CA 1
ATOM 1468 C C . LEU B 1 71 ? -14.367 -2.627 -5.09 1 94.38 71 LEU B C 1
ATOM 1470 O O . LEU B 1 71 ? -14.922 -3.676 -5.426 1 94.38 71 LEU B O 1
ATOM 1474 N N . GLU B 1 72 ? -14.984 -1.604 -4.738 1 94.44 72 GLU B N 1
ATOM 1475 C CA . GLU B 1 72 ? -16.438 -1.593 -4.699 1 94.44 72 GLU B CA 1
ATOM 1476 C C . GLU B 1 72 ? -17.031 -1.165 -6.039 1 94.44 72 GLU B C 1
ATOM 1478 O O . GLU B 1 72 ? -18.25 -1.215 -6.234 1 94.44 72 GLU B O 1
ATOM 1483 N N . ASP B 1 73 ? -16.141 -0.696 -6.934 1 95.75 73 ASP B N 1
ATOM 1484 C CA . ASP B 1 73 ? -16.594 -0.382 -8.289 1 95.75 73 ASP B CA 1
ATOM 1485 C C . ASP B 1 73 ? -17.078 -1.636 -9.008 1 95.75 73 ASP B C 1
ATOM 1487 O O . ASP B 1 73 ? -16.391 -2.652 -9.039 1 95.75 73 ASP B O 1
ATOM 1491 N N . PRO B 1 74 ? -18.312 -1.604 -9.656 1 94.25 74 PRO B N 1
ATOM 1492 C CA . PRO B 1 74 ? -18.859 -2.785 -10.336 1 94.25 74 PRO B CA 1
ATOM 1493 C C . PRO B 1 74 ? -17.922 -3.314 -11.422 1 94.25 74 PRO B C 1
ATOM 1495 O O . PRO B 1 74 ? -17.875 -4.523 -11.672 1 94.25 74 PRO B O 1
ATOM 1498 N N . ARG B 1 75 ? -17.266 -2.453 -12.094 1 96.06 75 ARG B N 1
ATOM 1499 C CA . ARG B 1 75 ? -16.328 -2.881 -13.125 1 96.06 75 ARG B CA 1
ATOM 1500 C C . ARG B 1 75 ? -15.188 -3.693 -12.523 1 96.06 75 ARG B C 1
ATOM 1502 O O . ARG B 1 75 ? -14.734 -4.676 -13.117 1 96.06 75 ARG B O 1
ATOM 1509 N N . MET B 1 76 ? -14.695 -3.232 -11.391 1 95.06 76 MET B N 1
ATOM 1510 C CA . MET B 1 76 ? -13.633 -3.955 -10.688 1 95.06 76 MET B CA 1
ATOM 1511 C C . MET B 1 76 ? -14.148 -5.293 -10.164 1 95.06 76 MET B C 1
ATOM 1513 O O . MET B 1 76 ? -13.43 -6.297 -10.203 1 95.06 76 MET B O 1
ATOM 1517 N N . GLU B 1 77 ? -15.328 -5.305 -9.695 1 92.5 77 GLU B N 1
ATOM 1518 C CA . GLU B 1 77 ? -15.953 -6.555 -9.266 1 92.5 77 GLU B CA 1
ATOM 1519 C C . GLU B 1 77 ? -15.992 -7.574 -10.398 1 92.5 77 GLU B C 1
ATOM 1521 O O . GLU B 1 77 ? -15.695 -8.75 -10.188 1 92.5 77 GLU B O 1
ATOM 1526 N N . ALA B 1 78 ? -16.391 -7.121 -11.531 1 93.62 78 ALA B N 1
ATOM 1527 C CA . ALA B 1 78 ? -16.453 -7.992 -12.703 1 93.62 78 ALA B CA 1
ATOM 1528 C C . ALA B 1 78 ? -15.062 -8.539 -13.055 1 93.62 78 ALA B C 1
ATOM 1530 O O . ALA B 1 78 ? -14.922 -9.719 -13.383 1 93.62 78 ALA B O 1
ATOM 1531 N N . GLU B 1 79 ? -14.102 -7.637 -13.031 1 93.88 79 GLU B N 1
ATOM 1532 C CA . GLU B 1 79 ? -12.734 -8.062 -13.305 1 93.88 79 GLU B CA 1
ATOM 1533 C C . GLU B 1 79 ? -12.266 -9.109 -12.305 1 93.88 79 GLU B C 1
ATOM 1535 O O . GLU B 1 79 ? -11.648 -10.109 -12.68 1 93.88 79 GLU B O 1
ATOM 1540 N N . PHE B 1 80 ? -12.523 -8.961 -11.055 1 92.19 80 PHE B N 1
ATOM 1541 C CA . PHE B 1 80 ? -12.133 -9.906 -10.023 1 92.19 80 PHE B CA 1
ATOM 1542 C C . PHE B 1 80 ? -12.805 -11.25 -10.234 1 92.19 80 PHE B C 1
ATOM 1544 O O . PHE B 1 80 ? -12.188 -12.305 -10.047 1 92.19 80 PHE B O 1
ATOM 1551 N N . ASN B 1 81 ? -14.008 -11.211 -10.602 1 92.25 81 ASN B N 1
ATOM 1552 C CA . ASN B 1 81 ? -14.711 -12.445 -10.914 1 92.25 81 ASN B CA 1
ATOM 1553 C C . ASN B 1 81 ? -14.031 -13.211 -12.039 1 92.25 81 ASN B C 1
ATOM 1555 O O . ASN B 1 81 ? -13.945 -14.445 -12 1 92.25 81 ASN B O 1
ATOM 1559 N N . LYS B 1 82 ? -13.586 -12.438 -13.039 1 93.88 82 LYS B N 1
ATOM 1560 C CA . LYS B 1 82 ? -12.844 -13.07 -14.133 1 93.88 82 LYS B CA 1
ATOM 1561 C C . LYS B 1 82 ? -11.547 -13.695 -13.633 1 93.88 82 LYS B C 1
ATOM 1563 O O . LYS B 1 82 ? -11.18 -14.797 -14.047 1 93.88 82 LYS B O 1
ATOM 1568 N N . LEU B 1 83 ? -10.914 -12.992 -12.766 1 94 83 LEU B N 1
ATOM 1569 C CA . LEU B 1 83 ? -9.656 -13.492 -12.227 1 94 83 LEU B CA 1
ATOM 1570 C C . LEU B 1 83 ? -9.891 -14.727 -11.359 1 94 83 LEU B C 1
ATOM 1572 O O . LEU B 1 83 ? -9.094 -15.672 -11.383 1 94 83 LEU B O 1
ATOM 1576 N N . VAL B 1 84 ? -10.922 -14.758 -10.633 1 90.56 84 VAL B N 1
ATOM 1577 C CA . VAL B 1 84 ? -11.305 -15.914 -9.828 1 90.56 84 VAL B CA 1
ATOM 1578 C C . VAL B 1 84 ? -11.633 -17.094 -10.734 1 90.56 84 VAL B C 1
ATOM 1580 O O . VAL B 1 84 ? -11.148 -18.203 -10.516 1 90.56 84 VAL B O 1
ATOM 1583 N N . ALA B 1 85 ? -12.383 -16.797 -11.703 1 91.38 85 ALA B N 1
ATOM 1584 C CA . ALA B 1 85 ? -12.805 -17.844 -12.633 1 91.38 85 ALA B CA 1
ATOM 1585 C C . ALA B 1 85 ? -11.602 -18.469 -13.336 1 91.38 85 ALA B C 1
ATOM 1587 O O . ALA B 1 85 ? -11.586 -19.672 -13.617 1 91.38 85 ALA B O 1
ATOM 1588 N N . ALA B 1 86 ? -10.578 -17.672 -13.57 1 92 86 ALA B N 1
ATOM 1589 C CA . ALA B 1 86 ? -9.383 -18.125 -14.258 1 92 86 ALA B CA 1
ATOM 1590 C C . ALA B 1 86 ? -8.406 -18.797 -13.297 1 92 86 ALA B C 1
ATOM 1592 O O . ALA B 1 86 ? -7.383 -19.344 -13.711 1 92 86 ALA B O 1
ATOM 1593 N N . GLY B 1 87 ? -8.695 -18.656 -11.945 1 89.75 87 GLY 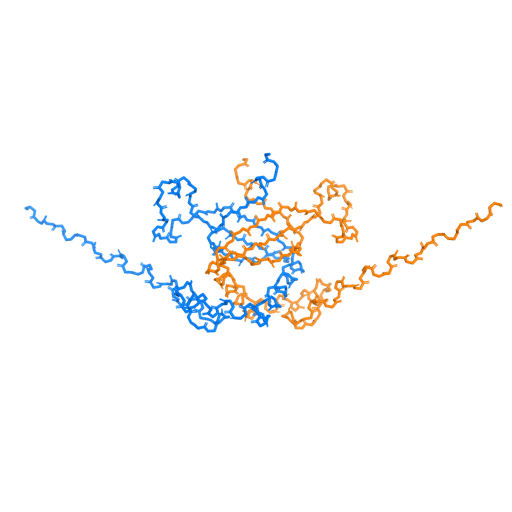B N 1
ATOM 1594 C CA . GLY B 1 87 ? -7.875 -19.328 -10.953 1 89.75 87 GLY B CA 1
ATOM 1595 C C . GLY B 1 87 ? -6.738 -18.469 -10.438 1 89.75 87 GLY B C 1
ATOM 1596 O O . GLY B 1 87 ? -5.82 -18.953 -9.781 1 89.75 87 GLY B O 1
ATOM 1597 N N . PHE B 1 88 ? -6.746 -17.203 -10.742 1 88.31 88 PHE B N 1
ATOM 1598 C CA . PHE B 1 88 ? -5.676 -16.297 -10.328 1 88.31 88 PHE B CA 1
ATOM 1599 C C . PHE B 1 88 ? -5.926 -15.781 -8.914 1 88.31 88 PHE B C 1
ATOM 1601 O O . PHE B 1 88 ? -4.996 -15.328 -8.242 1 88.31 88 PHE B O 1
ATOM 1608 N N . LEU B 1 89 ? -7.234 -15.805 -8.562 1 90 89 LEU B N 1
ATOM 1609 C CA . LEU B 1 89 ? -7.625 -15.367 -7.23 1 90 89 LEU B CA 1
ATOM 1610 C C . LEU B 1 89 ? -8.531 -16.391 -6.562 1 90 89 LEU B C 1
ATOM 1612 O O . LEU B 1 89 ? -9.305 -17.078 -7.238 1 90 89 LEU B O 1
ATOM 1616 N N . PRO B 1 90 ? -8.422 -16.609 -5.246 1 83.44 90 PRO B N 1
ATOM 1617 C CA . PRO B 1 90 ? -9.367 -17.484 -4.559 1 83.44 90 PRO B CA 1
ATOM 1618 C C . PRO B 1 90 ? -10.797 -16.953 -4.594 1 83.44 90 PRO B C 1
ATOM 1620 O O . PRO B 1 90 ? -11.008 -15.742 -4.656 1 83.44 90 PRO B O 1
ATOM 1623 N N . ALA B 1 91 ? -11.883 -17.812 -4.797 1 71 91 ALA B N 1
ATOM 1624 C CA . ALA B 1 91 ? -13.297 -17.469 -4.938 1 71 91 ALA B CA 1
ATOM 1625 C C . ALA B 1 91 ? -13.805 -16.719 -3.713 1 71 91 ALA B C 1
ATOM 1627 O O . ALA B 1 91 ? -14.867 -16.094 -3.752 1 71 91 ALA B O 1
ATOM 1628 N N . GLY B 1 92 ? -13.273 -16.906 -2.514 1 57.12 92 GLY B N 1
ATOM 1629 C CA . GLY B 1 92 ? -13.922 -16.312 -1.352 1 57.12 92 GLY B CA 1
ATOM 1630 C C . GLY B 1 92 ? -14.008 -14.797 -1.418 1 57.12 92 GLY B C 1
ATOM 1631 O O . GLY B 1 92 ? -13.383 -14.172 -2.281 1 57.12 92 GLY B O 1
ATOM 1632 N N . ASP B 1 93 ? -14.945 -14.258 -0.692 1 50.72 93 ASP B N 1
ATOM 1633 C CA . ASP B 1 93 ? -15.156 -12.82 -0.542 1 50.72 93 ASP B CA 1
ATOM 1634 C C . ASP B 1 93 ? -13.82 -12.086 -0.399 1 50.72 93 ASP B C 1
ATOM 1636 O O . ASP B 1 93 ? -13.008 -12.438 0.457 1 50.72 93 ASP B O 1
ATOM 1640 N N . ALA B 1 94 ? -13.164 -11.609 -1.473 1 45.34 94 ALA B N 1
ATOM 1641 C CA . ALA B 1 94 ? -11.891 -10.898 -1.424 1 45.34 94 ALA B CA 1
ATOM 1642 C C . ALA B 1 94 ? -11.602 -10.375 -0.018 1 45.34 94 ALA B C 1
ATOM 1644 O O . ALA B 1 94 ? -10.445 -10.172 0.352 1 45.34 94 ALA B O 1
ATOM 1645 N N . THR B 1 95 ? -12.445 -9.609 0.664 1 41.81 95 THR B N 1
ATOM 1646 C CA . THR B 1 95 ? -12.109 -9.031 1.96 1 41.81 95 THR B CA 1
ATOM 1647 C C . THR B 1 95 ? -11.852 -10.125 2.988 1 41.81 95 THR B C 1
ATOM 1649 O O . THR B 1 95 ? -11.211 -9.883 4.016 1 41.81 95 THR B O 1
ATOM 1652 N N . ALA B 1 96 ? -12.57 -11.25 3.072 1 36.97 96 ALA B N 1
ATOM 1653 C CA . ALA B 1 96 ? -12.633 -12.172 4.207 1 36.97 96 ALA B CA 1
ATOM 1654 C C . ALA B 1 96 ? -11.469 -13.148 4.184 1 36.97 96 ALA B C 1
ATOM 1656 O O . ALA B 1 96 ? -10.914 -13.5 5.23 1 36.97 96 ALA B O 1
ATOM 1657 N N . ASN B 1 97 ? -11.203 -13.984 3.133 1 35.84 97 ASN B N 1
ATOM 1658 C CA . ASN B 1 97 ? -10.648 -15.336 3.213 1 35.84 97 ASN B CA 1
ATOM 1659 C C . ASN B 1 97 ? -9.125 -15.32 3.105 1 35.84 97 ASN B C 1
ATOM 1661 O O . ASN B 1 97 ? -8.508 -16.375 2.91 1 35.84 97 ASN B O 1
ATOM 1665 N N . SER B 1 98 ? -8.508 -14.305 2.916 1 40.25 98 SER B N 1
ATOM 1666 C CA . SER B 1 98 ? -7.156 -14.516 2.398 1 40.25 98 SER B CA 1
ATOM 1667 C C . SER B 1 98 ? -6.262 -15.18 3.439 1 40.25 98 SER B C 1
ATOM 1669 O O . SER B 1 98 ? -5.078 -15.414 3.189 1 40.25 98 SER B O 1
ATOM 1671 N N . ALA B 1 99 ? -6.539 -15.039 4.668 1 35.31 99 ALA B N 1
ATOM 1672 C CA . ALA B 1 99 ? -5.555 -15.578 5.598 1 35.31 99 ALA B CA 1
ATOM 1673 C C . ALA B 1 99 ? -5.402 -17.094 5.43 1 35.31 99 ALA B C 1
ATOM 1675 O O . ALA B 1 99 ? -4.473 -17.688 5.977 1 35.31 99 ALA B O 1
ATOM 1676 N N . GLU B 1 100 ? -6.398 -17.859 5.047 1 32.53 100 GLU B N 1
ATOM 1677 C CA . GLU B 1 100 ? -6.316 -19.297 5.234 1 32.53 100 GLU B CA 1
ATOM 1678 C C . GLU B 1 100 ? -5.336 -19.938 4.25 1 32.53 100 GLU B C 1
ATOM 1680 O O . GLU B 1 100 ? -4.668 -20.922 4.574 1 32.53 100 GLU B O 1
ATOM 1685 N N . ASP B 1 101 ? -5.332 -19.516 2.977 1 35.66 101 ASP B N 1
ATOM 1686 C CA . ASP B 1 101 ? -4.723 -20.438 2.027 1 35.66 101 ASP B CA 1
ATOM 1687 C C . ASP B 1 101 ? -3.201 -20.297 2.018 1 35.66 101 ASP B C 1
ATOM 1689 O O . ASP B 1 101 ? -2.496 -21.125 1.435 1 35.66 101 ASP B O 1
ATOM 1693 N N . ALA B 1 102 ? -2.66 -19.203 2.318 1 35.19 102 ALA B N 1
ATOM 1694 C CA . ALA B 1 102 ? -1.202 -19.203 2.23 1 35.19 102 ALA B CA 1
ATOM 1695 C C . ALA B 1 102 ? -0.593 -20.188 3.227 1 35.19 102 ALA B C 1
ATOM 1697 O O . ALA B 1 102 ? 0.623 -20.391 3.238 1 35.19 102 ALA B O 1
ATOM 1698 N N . ALA B 1 103 ? -1.263 -20.578 4.312 1 32.16 103 ALA B N 1
ATOM 1699 C CA . ALA B 1 103 ? -0.655 -21.531 5.234 1 32.16 103 ALA B CA 1
ATOM 1700 C C . ALA B 1 103 ? -0.519 -22.906 4.59 1 32.16 103 ALA B C 1
ATOM 1702 O O . ALA B 1 103 ? 0.127 -23.812 5.148 1 32.16 103 ALA B O 1
ATOM 1703 N N . ALA B 1 104 ? -1.284 -23.234 3.59 1 31.02 104 ALA B N 1
ATOM 1704 C CA . ALA B 1 104 ? -1.29 -24.641 3.221 1 31.02 104 ALA B CA 1
ATOM 1705 C C . ALA B 1 104 ? -0.017 -25.016 2.467 1 31.02 104 ALA B C 1
ATOM 1707 O O . ALA B 1 104 ? 0.38 -26.188 2.449 1 31.02 104 ALA B O 1
ATOM 1708 N N . GLU B 1 105 ? 0.542 -24.109 1.684 1 31.03 105 GLU B N 1
ATOM 1709 C CA . GLU B 1 105 ? 1.629 -24.672 0.882 1 31.03 105 GLU B CA 1
ATOM 1710 C C . GLU B 1 105 ? 2.877 -24.891 1.729 1 31.03 105 GLU B C 1
ATOM 1712 O O . GLU B 1 105 ? 3.85 -25.5 1.261 1 31.03 105 GLU B O 1
ATOM 1717 N N . GLU B 1 106 ? 2.953 -24.219 2.875 1 30.66 106 GLU B N 1
ATOM 1718 C CA . GLU B 1 106 ? 4.172 -24.516 3.619 1 30.66 106 GLU B CA 1
ATOM 1719 C C . GLU B 1 106 ? 4.188 -25.953 4.109 1 30.66 106 GLU B C 1
ATOM 1721 O O . GLU B 1 106 ? 5.254 -26.516 4.375 1 30.66 106 GLU B O 1
ATOM 1726 N N . LYS B 1 107 ? 2.996 -26.562 4.289 1 30.33 107 LYS B N 1
ATOM 1727 C CA . LYS B 1 107 ? 3.043 -27.812 5.023 1 30.33 107 LYS B CA 1
ATOM 1728 C C . LYS B 1 107 ? 3.561 -28.953 4.141 1 30.33 107 LYS B C 1
ATOM 1730 O O . LYS B 1 107 ? 3.949 -30 4.645 1 30.33 107 LYS B O 1
ATOM 1735 N N . THR B 1 108 ? 3.248 -28.891 2.863 1 32.06 108 THR B N 1
ATOM 1736 C CA . THR B 1 108 ? 3.484 -30.188 2.215 1 32.06 108 THR B CA 1
ATOM 1737 C C . THR B 1 108 ? 4.973 -30.391 1.959 1 32.06 108 THR B C 1
ATOM 1739 O O . THR B 1 108 ? 5.391 -31.484 1.551 1 32.06 108 THR B O 1
ATOM 1742 N N . ALA B 1 109 ? 5.758 -29.281 1.953 1 32.62 109 ALA B N 1
ATOM 1743 C CA . ALA B 1 109 ? 7.113 -29.594 1.511 1 32.62 109 ALA B CA 1
ATOM 1744 C C . ALA B 1 109 ? 7.879 -30.344 2.596 1 32.62 109 ALA B C 1
ATOM 1746 O O . ALA B 1 109 ? 9.055 -30.672 2.418 1 32.62 109 ALA B O 1
ATOM 1747 N N . ALA B 1 110 ? 7.348 -30.344 3.818 1 28.23 110 ALA B N 1
ATOM 1748 C CA . ALA B 1 110 ? 8.25 -30.875 4.836 1 28.23 110 ALA B CA 1
ATOM 1749 C C . ALA B 1 110 ? 8.461 -32.375 4.656 1 28.23 110 ALA B C 1
ATOM 1751 O O . ALA B 1 110 ? 9.406 -32.938 5.203 1 28.23 110 ALA B O 1
ATOM 1752 N N . LYS B 1 111 ? 7.496 -33.031 4.105 1 31.61 111 LYS B N 1
ATOM 1753 C CA . LYS B 1 111 ? 7.586 -34.406 4.57 1 31.61 111 LYS B CA 1
ATOM 1754 C C . LYS B 1 111 ? 8.672 -35.188 3.811 1 31.61 111 LYS B C 1
ATOM 1756 O O . LYS B 1 111 ? 8.906 -36.344 4.078 1 31.61 111 LYS B O 1
ATOM 1761 N N . LYS B 1 112 ? 8.953 -34.812 2.521 1 33.62 112 LYS B N 1
ATOM 1762 C CA . LYS B 1 112 ? 9.555 -36 1.916 1 33.62 112 LYS B CA 1
ATOM 1763 C C . LYS B 1 112 ? 11.016 -36.125 2.328 1 33.62 112 LYS B C 1
ATOM 1765 O O . LYS B 1 112 ? 11.875 -35.375 1.864 1 33.62 112 LYS B O 1
ATO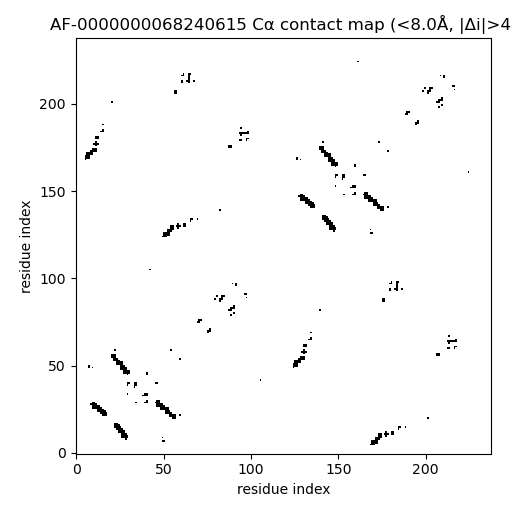M 1770 N N . ARG B 1 113 ? 11.289 -36.188 3.701 1 34.41 113 ARG B N 1
ATOM 1771 C CA . ARG B 1 113 ? 12.633 -36.562 4.109 1 34.41 113 ARG B CA 1
ATOM 1772 C C . ARG B 1 113 ? 13.109 -37.812 3.354 1 34.41 113 ARG B C 1
ATOM 1774 O O . ARG B 1 113 ? 12.414 -38.844 3.322 1 34.41 113 ARG B O 1
ATOM 1781 N N . PRO B 1 114 ? 13.922 -37.562 2.285 1 37.72 114 PRO B N 1
ATOM 1782 C CA . PRO B 1 114 ? 14.508 -38.688 1.539 1 37.72 114 PRO B CA 1
ATOM 1783 C C . PRO B 1 114 ? 15.031 -39.781 2.449 1 37.72 114 PRO B C 1
ATOM 1785 O O . PRO B 1 114 ? 15.578 -39.5 3.52 1 37.72 114 PRO B O 1
ATOM 1788 N N . ALA B 1 115 ? 14.359 -40.938 2.625 1 36.75 115 ALA B N 1
ATOM 1789 C CA . ALA B 1 115 ? 14.75 -42.156 3.285 1 36.75 115 ALA B CA 1
ATOM 1790 C C . ALA B 1 115 ? 16.203 -42.531 2.975 1 36.75 115 ALA B C 1
ATOM 1792 O O . ALA B 1 115 ? 16.656 -42.344 1.841 1 36.75 115 ALA B O 1
ATOM 1793 N N . GLN B 1 116 ? 17.141 -42.25 3.887 1 37 116 GLN B N 1
ATOM 1794 C CA . GLN B 1 116 ? 18.547 -42.688 3.92 1 37 116 GLN B CA 1
ATOM 1795 C C . GLN B 1 116 ? 18.703 -44.094 3.371 1 37 116 GLN B C 1
ATOM 1797 O O . GLN B 1 116 ? 18.047 -45.031 3.852 1 37 116 GLN B O 1
ATOM 1802 N N . VAL B 1 117 ? 18.891 -44.281 2.082 1 35.44 117 VAL B N 1
ATOM 1803 C CA . VAL B 1 117 ? 19.25 -45.562 1.464 1 35.44 117 VAL B CA 1
ATOM 1804 C C . VAL B 1 117 ? 20.406 -46.188 2.234 1 35.44 117 VAL B C 1
ATOM 1806 O O . VAL B 1 117 ? 21.422 -45.562 2.496 1 35.44 117 VAL B O 1
ATOM 1809 N N . LYS B 1 118 ? 20.141 -47.031 3.285 1 39.12 118 LYS B N 1
ATOM 1810 C CA . LYS B 1 118 ? 21.109 -47.906 3.949 1 39.12 118 LYS B CA 1
ATOM 1811 C C . LYS B 1 118 ? 22.094 -48.5 2.943 1 39.12 118 LYS B C 1
ATOM 1813 O O . LYS B 1 118 ? 21.672 -49.156 1.988 1 39.12 118 LYS B O 1
ATOM 1818 N N . LYS B 1 119 ? 23.406 -48 2.803 1 30.5 119 LYS B N 1
ATOM 1819 C CA . LYS B 1 119 ? 24.422 -48.875 2.223 1 30.5 119 LYS B CA 1
ATOM 1820 C C . LYS B 1 119 ? 24.594 -50.156 3.031 1 30.5 119 LYS B C 1
ATOM 1822 O O . LYS B 1 119 ? 24.547 -50.125 4.266 1 30.5 119 LYS B O 1
#

Sequence (238 aa):
MGKFMMEKFVQTVSSVNYNKGVFSLYFVGQDQKNMAHGVMAESDNDLELKQVVHMPASGFMYMVSMIKNMLEDPRMEAEFNKLVAAGFLPAGDATANSAEDAAAEEKTAAKKRPAQVKKMGKFMMEKFVQTVSSVNYNKGVFSLYFVGQDQKNMAHGVMAESDNDLELKQVVHMPASGFMYMVSMIKNMLEDPRMEAEFNKLVAAGFLPAGDATANSAEDAAAEEKTAAKKRPAQVKK

Secondary structure (DSSP, 8-state):
-TTGGGEEE-SEEEEEEEETTEEEEEEEE--HHHHHTT---SSGGG-EEEEEEEEEHHHHHHHHHHHHHHHHSHHHHHHHHHHHHTTSS-SS-TTTSTTTGGGHHHHGGG---------/-TTGGGEEE-SEEEEEEEETTEEEEEEEE--HHHHHTT---SSGGG-EEEEEEEEEHHHHHHHHHHHHHHHHSHHHHHHHHHHHHTTSS-SS-TTTSHHHHTTHHHHHTT---------

Foldseek 3Di:
DVVVVPDDDFDAWPDWDDDPQKIKTFTWHADPVCVVVVNHPPAPVRIDTDDIDMDGNVVVVVVVVVVVVCCPPVVNVVVVVVCCVVPNDPPPDVVPPPVPPSVPVVPPVPPPPPPPPDD/DVVVVPDDDFDAWPDWDDDPQKIKTFTWHADPVCVVVVNHPPAPVRIDTDDIDIDGNVVVVVVVVVVVVCCPPVVNVVVVVVCCVVVNDPPPDVVPPPVPPSVPVVPPVPPPPPDPPDD

InterPro domains:
  IPR060889 RtxH [NF051470] (5-119)

Nearest PDB structures (foldseek):
  2gop-assembly1_A  TM=5.550E-01  e=1.981E+00  Pyrococcus furiosus
  3f1j-assembly1_A  TM=4.856E-01  e=5.089E+00  Borna disease virus
  5kuy-assembly1_G  TM=4.058E-01  e=6.146E+00  synthetic construct
  2gop-assembly1_A  TM=5.545E-01  e=2.147E+00  Pyrococcus furiosus
  4hi6-assembly1_D  TM=4.750E-01  e=4.241E+00  Borna disease virus

Organism: Vibrio cholerae serotype O1 (strain ATCC 39315 / El Tor Inaba N16961) (NCBI:txid243277)

pLDDT: mean 73.59, std 25.2, range [28.23, 98.12]

Solvent-accessible surface area (backbone atoms only — not comparable to full-atom values): 13554 Å² total; per-residue (Å²): 120,74,69,65,71,24,52,44,79,32,43,31,56,78,46,78,45,77,56,96,60,31,34,36,40,35,28,19,15,59,48,61,72,36,48,74,67,67,43,65,62,87,42,82,83,51,44,35,87,63,35,33,43,36,24,38,46,52,23,45,46,45,41,51,24,52,49,51,54,52,60,66,32,68,70,46,44,52,51,49,50,52,35,27,74,73,64,64,34,78,80,53,61,70,74,72,54,58,76,62,64,71,60,57,69,68,62,67,71,67,66,77,65,77,73,79,76,81,129,119,73,69,64,72,24,51,43,80,34,43,32,56,79,46,78,44,77,56,97,60,31,35,37,41,35,28,21,15,60,49,62,71,36,49,74,67,66,43,64,63,88,42,82,84,52,44,36,86,64,35,34,43,34,23,38,45,51,23,46,46,44,40,52,26,53,50,51,54,53,59,66,32,66,70,45,42,52,51,49,51,51,36,27,74,73,64,66,35,77,82,53,61,69,76,72,51,57,76,63,63,72,61,55,69,66,59,66,69,64,65,76,66,78,75,78,77,80,129

Radius of gyration: 21.48 Å; Cα contacts (8 Å, |Δi|>4): 320; chains: 2; bounding box: 43×102×37 Å